Protein AF-A0A836Q105-F1 (afdb_monomer)

Secondary structure (DSSP, 8-state):
-----------------TTHHHHHHHHTTS-------------------------------------------HHHHHHHHHHHHHHH--EE--TTTS-TTTTTTB-PPPHHHHHHHHHHHHTSGGGT-HHHHTTSPPEEEEE-SSSSSEEEEEEEEETTTEEEEEEE---S---S---SSS--HHHHHHHHHH--TT---HHHHHHTTEEE-SSSTT-EEEEBTTS-EEEEEEEE-TTS-EEEEEEEEE-TT--BS-SSGGGPBPHHHHHHHBSS--SSSS---HHHHHHHHHHHHHH-HHHHHHHHHH-HHHHHHHHHHHHHHHHTT-B-TTS-BSEEE-TTS-EEE-TTS--GGG-

Mean predicted aligned error: 13.74 Å

Foldseek 3Di:
DDPDDPFDFPDPPDDDDPVVVVVVVVVVPPDDDDDDDDDDDDDDDDDDDDDDDDPDDDPPPPPPPPPVPPPWDPVVQVVLQVVCCVQQVAAEDALVFDDVVQSVFFDRDTPLLSVLLSVLSLLPPSRQPVVVPNPAHEYETEGAPDEAWGKGFDPDATGPSHTYIYTYYPDDDADQADDPPPDHNSLRSLLRSLLPVVDQDQVNCVLQQKHAAADDPQRMFGAWPVGWTWAWDFDADPVRHTDDIWTFTADSNRHGPDPDCPPTHDCVRCQVTGPFHFLDPPPNDSSSSSSNLSSLCQAAQVSLVSCCVRGVSSSVSNQVVVCVVQLVSDAAPVSHRQWDADRRSGIDGDPPGDDPVVD

Sequence (359 aa):
MPTDQLQGAAEAKLSLTEEQKRDTSECLLRDTISTSYKPVDVRASGAAGEMSFLQSILPKLSIENSETTRKETPEVREQMKDEIEKKYGVVFETKETCPPQDRDKLREPTLAELEILEWALSKNQAAVKPNIFSLNKMSIMFSNETKGASAYHSSENGMFANSRVVINSTEKVLSKEDTKDGQSLGSVLLHEFGHRSSFMTKHDIAELGWRKIGPKDDDLAIETKDGRLYQFVEEKNAENQRTDIYWRLVDENGNSLEDQPQGRLTDQQMSEQEKISQPMRPANNPSETFANAMRMYCQNEETRKELQTKCPDMYLYIEEYDRKALSRLGRDFFGINEYVRDKNGDIVRNPQAWNPVLV

Structure (mmCIF, N/CA/C/O backbone):
data_AF-A0A836Q105-F1
#
_entry.id   AF-A0A836Q105-F1
#
loop_
_atom_site.group_PDB
_atom_site.id
_atom_site.type_symbol
_atom_site.label_atom_id
_atom_site.label_alt_id
_atom_site.label_comp_id
_atom_site.label_asym_id
_atom_site.label_entity_id
_atom_site.label_seq_id
_atom_site.pdbx_PDB_ins_code
_atom_site.Cartn_x
_atom_site.Cartn_y
_atom_site.Cartn_z
_atom_site.occupancy
_atom_site.B_iso_or_equiv
_atom_site.auth_seq_id
_atom_site.auth_comp_id
_atom_site.auth_asym_id
_atom_site.auth_atom_id
_atom_site.pdbx_PDB_model_num
ATOM 1 N N . MET A 1 1 ? 19.185 -20.707 4.057 1.00 21.53 1 MET A N 1
ATOM 2 C CA . MET A 1 1 ? 19.301 -19.259 4.318 1.00 21.53 1 MET A CA 1
ATOM 3 C C . MET A 1 1 ? 17.949 -18.670 3.972 1.00 21.53 1 MET A C 1
ATOM 5 O O . MET A 1 1 ? 17.530 -18.923 2.849 1.00 21.53 1 MET A O 1
ATOM 9 N N . PRO A 1 2 ? 17.218 -18.063 4.918 1.00 23.78 2 PRO A N 1
ATOM 10 C CA . PRO A 1 2 ? 15.885 -17.548 4.629 1.00 23.78 2 PRO A CA 1
ATOM 11 C C . PRO A 1 2 ? 15.985 -16.293 3.747 1.00 23.78 2 PRO A C 1
ATOM 13 O O . PRO A 1 2 ? 16.895 -15.484 3.912 1.00 23.78 2 PRO A O 1
ATOM 16 N N . THR A 1 3 ? 15.088 -16.210 2.769 1.00 24.73 3 THR A N 1
ATOM 17 C CA . THR A 1 3 ? 14.996 -15.264 1.639 1.00 24.73 3 THR A CA 1
ATOM 18 C C . THR A 1 3 ? 14.315 -13.931 1.994 1.00 24.73 3 THR A C 1
ATOM 20 O O . THR A 1 3 ? 13.742 -13.274 1.135 1.00 24.73 3 THR A O 1
ATOM 23 N N . ASP A 1 4 ? 14.395 -13.491 3.248 1.00 29.50 4 ASP A N 1
ATOM 24 C CA . ASP A 1 4 ? 13.576 -12.384 3.760 1.00 29.50 4 ASP A CA 1
ATOM 25 C C . ASP A 1 4 ? 14.392 -11.100 3.953 1.00 29.50 4 ASP A C 1
ATOM 27 O O . ASP A 1 4 ? 14.842 -10.808 5.060 1.00 29.50 4 ASP A O 1
ATOM 31 N N . GLN A 1 5 ? 14.617 -10.323 2.884 1.00 26.72 5 GLN A N 1
ATOM 32 C CA . GLN A 1 5 ? 15.305 -9.023 3.009 1.00 26.72 5 GLN A CA 1
ATOM 33 C C . GLN A 1 5 ? 14.784 -7.863 2.140 1.00 26.72 5 GLN A C 1
ATOM 35 O O . GLN A 1 5 ? 15.471 -6.850 2.026 1.00 26.72 5 GLN A O 1
ATOM 40 N N . LEU A 1 6 ? 13.572 -7.929 1.579 1.00 30.70 6 LEU A N 1
ATOM 41 C CA . LEU A 1 6 ? 13.015 -6.819 0.780 1.00 30.70 6 LEU A CA 1
ATOM 42 C C . LEU A 1 6 ? 11.558 -6.459 1.127 1.00 30.70 6 LEU A C 1
ATOM 44 O O . LEU A 1 6 ? 10.795 -6.085 0.243 1.00 30.70 6 LEU A O 1
ATOM 48 N N . GLN A 1 7 ? 11.167 -6.544 2.403 1.00 33.47 7 GLN A N 1
ATOM 49 C CA . GLN A 1 7 ? 10.005 -5.791 2.894 1.00 33.47 7 GLN A CA 1
ATOM 50 C C . GLN A 1 7 ? 10.494 -4.403 3.304 1.00 33.47 7 GLN A C 1
ATOM 52 O O . GLN A 1 7 ? 11.332 -4.280 4.203 1.00 33.47 7 GLN A O 1
ATOM 57 N N . GLY A 1 8 ? 10.059 -3.376 2.572 1.00 32.88 8 GLY A N 1
ATOM 58 C CA . GLY A 1 8 ? 10.436 -2.001 2.840 1.00 32.88 8 GLY A CA 1
ATOM 59 C C . GLY A 1 8 ? 9.961 -1.598 4.229 1.00 32.88 8 GLY A C 1
ATOM 60 O O . GLY A 1 8 ? 8.782 -1.678 4.545 1.00 32.88 8 GLY A O 1
ATOM 61 N N . ALA A 1 9 ? 10.878 -1.146 5.079 1.00 35.09 9 ALA A N 1
ATOM 62 C CA . ALA A 1 9 ? 10.473 -0.306 6.188 1.00 35.09 9 ALA A CA 1
ATOM 63 C C . ALA A 1 9 ? 10.084 1.051 5.587 1.00 35.09 9 ALA A C 1
ATOM 65 O O . ALA A 1 9 ? 10.936 1.732 5.006 1.00 35.09 9 ALA A O 1
ATOM 66 N N . ALA A 1 10 ? 8.824 1.463 5.724 1.00 38.97 10 ALA A N 1
ATOM 67 C CA . ALA A 1 10 ? 8.426 2.846 5.498 1.00 38.97 10 ALA A CA 1
ATOM 68 C C . ALA A 1 10 ? 8.976 3.725 6.644 1.00 38.97 10 ALA A C 1
ATOM 70 O O . ALA A 1 10 ? 8.248 4.205 7.510 1.00 38.97 10 ALA A O 1
ATOM 71 N N . GLU A 1 11 ? 10.301 3.899 6.699 1.00 32.59 11 GLU A N 1
ATOM 72 C CA . GLU A 1 11 ? 10.963 4.832 7.611 1.00 32.59 11 GLU A CA 1
ATOM 73 C C . GLU A 1 11 ? 11.150 6.189 6.924 1.00 32.59 11 GLU A C 1
ATOM 75 O O . GLU A 1 11 ? 12.104 6.412 6.174 1.00 32.59 11 GLU A O 1
ATOM 80 N N . ALA A 1 12 ? 10.277 7.148 7.230 1.00 32.09 12 ALA A N 1
ATOM 81 C CA . ALA A 1 12 ? 10.543 8.550 6.940 1.00 32.09 12 ALA A CA 1
ATOM 82 C C . ALA A 1 12 ? 11.525 9.118 7.980 1.00 32.09 12 ALA A C 1
ATOM 84 O O . ALA A 1 12 ? 11.132 9.656 9.015 1.00 32.09 12 ALA A O 1
ATOM 85 N N . LYS A 1 13 ? 12.834 9.048 7.713 1.00 30.25 13 LYS A N 1
ATOM 86 C CA . LYS A 1 13 ? 13.785 9.956 8.376 1.00 30.25 13 LYS A CA 1
ATOM 87 C C . LYS A 1 13 ? 13.654 11.340 7.746 1.00 30.25 13 LYS A C 1
ATOM 89 O O . LYS A 1 13 ? 14.322 11.619 6.757 1.00 30.25 13 LYS A O 1
ATOM 94 N N . LEU A 1 14 ? 12.837 12.220 8.323 1.00 34.00 14 LEU A N 1
ATOM 95 C CA . LEU A 1 14 ? 12.780 13.623 7.900 1.00 34.00 14 LEU A CA 1
ATOM 96 C C . LEU A 1 14 ? 12.837 14.575 9.098 1.00 34.00 14 LEU A C 1
ATOM 98 O O . LEU A 1 14 ? 11.916 14.687 9.904 1.00 34.00 14 LEU A O 1
ATOM 102 N N . SER A 1 15 ? 13.960 15.284 9.202 1.00 33.09 15 SER A N 1
ATOM 103 C CA . SER A 1 15 ? 14.089 16.496 10.003 1.00 33.09 15 SER A CA 1
ATOM 104 C C . SER A 1 15 ? 13.348 17.634 9.295 1.00 33.09 15 SER A C 1
ATOM 106 O O . SER A 1 15 ? 13.855 18.173 8.314 1.00 33.09 15 SER A O 1
ATOM 108 N N . LEU A 1 16 ? 12.161 17.997 9.777 1.00 35.34 16 LEU A N 1
ATOM 109 C CA . LEU A 1 16 ? 11.450 19.194 9.313 1.00 35.34 16 LEU A CA 1
ATOM 110 C C . LEU A 1 16 ? 12.219 20.460 9.719 1.00 35.34 16 LEU A C 1
ATOM 112 O O . LEU A 1 16 ? 12.671 20.572 10.866 1.00 35.34 16 LEU A O 1
ATOM 116 N N . THR A 1 17 ? 12.345 21.425 8.806 1.00 43.62 17 THR A N 1
ATOM 117 C CA . THR A 1 17 ? 12.869 22.759 9.134 1.00 43.62 17 THR A CA 1
ATOM 118 C C . THR A 1 17 ? 11.803 23.576 9.876 1.00 43.62 17 THR A C 1
ATOM 120 O O . THR A 1 17 ? 10.602 23.371 9.711 1.00 43.62 17 THR A O 1
ATOM 123 N N . GLU A 1 18 ? 12.229 24.505 10.739 1.00 39.41 18 GLU A N 1
ATOM 124 C CA . GLU A 1 18 ? 11.338 25.318 11.596 1.00 39.41 18 GLU A CA 1
ATOM 125 C C . GLU A 1 18 ? 10.313 26.164 10.814 1.00 39.41 18 GLU A C 1
ATOM 127 O O . GLU A 1 18 ? 9.279 26.546 11.357 1.00 39.41 18 GLU A O 1
ATOM 132 N N . GLU A 1 19 ? 10.569 26.423 9.534 1.00 31.70 19 GLU A N 1
ATOM 133 C CA . GLU A 1 19 ? 9.699 27.202 8.649 1.00 31.70 19 GLU A CA 1
ATOM 134 C C . GLU A 1 19 ? 8.450 26.401 8.230 1.00 31.70 19 GLU A C 1
ATOM 136 O O . GLU A 1 19 ? 7.339 26.924 8.254 1.00 31.70 19 GLU A O 1
ATOM 141 N N . GLN A 1 20 ? 8.592 25.087 8.017 1.00 38.47 20 GLN A N 1
ATOM 142 C CA . GLN A 1 20 ? 7.486 24.182 7.664 1.00 38.47 20 GLN A CA 1
ATOM 143 C C . GLN A 1 20 ? 6.528 23.908 8.839 1.00 38.47 20 GLN A C 1
ATOM 145 O O . GLN A 1 20 ? 5.368 23.553 8.628 1.00 38.47 20 GLN A O 1
ATOM 150 N N . LYS A 1 21 ? 6.983 24.115 10.085 1.00 45.03 21 LYS A N 1
ATOM 151 C CA . LYS A 1 21 ? 6.141 24.014 11.294 1.00 45.03 21 LYS A CA 1
ATOM 152 C C . LYS A 1 21 ? 5.183 25.198 11.458 1.00 45.03 21 LYS A C 1
ATOM 154 O O . LYS A 1 21 ? 4.194 25.072 12.174 1.00 45.03 21 LYS A O 1
ATOM 159 N N . ARG A 1 22 ? 5.479 26.352 10.846 1.00 36.38 22 ARG A N 1
ATOM 160 C CA . ARG A 1 22 ? 4.617 27.543 10.931 1.00 36.38 22 ARG A CA 1
ATOM 161 C C . ARG A 1 22 ? 3.463 27.483 9.938 1.00 36.38 22 ARG A C 1
ATOM 163 O O . ARG A 1 22 ? 2.326 27.710 10.347 1.00 36.38 22 ARG A O 1
ATOM 170 N N . ASP A 1 23 ? 3.719 27.081 8.698 1.00 33.66 23 ASP A N 1
ATOM 171 C CA . ASP A 1 23 ? 2.692 27.068 7.644 1.00 33.66 23 ASP A CA 1
ATOM 172 C C . ASP A 1 23 ? 1.555 26.067 7.912 1.00 33.66 23 ASP A C 1
ATOM 174 O O . ASP A 1 23 ? 0.389 26.350 7.630 1.00 33.66 23 ASP A O 1
ATOM 178 N N . THR A 1 24 ? 1.851 24.932 8.552 1.00 38.09 24 THR A N 1
ATOM 179 C CA . THR A 1 24 ? 0.825 23.957 8.968 1.00 38.09 24 THR A CA 1
ATOM 180 C C . THR A 1 24 ? -0.092 24.494 10.071 1.00 38.09 24 THR A C 1
ATOM 182 O O . THR A 1 24 ? -1.265 24.128 10.127 1.00 38.09 24 THR A O 1
ATOM 185 N N . SER A 1 25 ? 0.402 25.399 10.922 1.00 39.44 25 SER A N 1
ATOM 186 C CA . SER A 1 25 ? -0.393 25.997 12.003 1.00 39.44 25 SER A CA 1
ATOM 187 C C . SER A 1 25 ? -1.323 27.122 11.530 1.00 39.44 25 SER A C 1
ATOM 189 O O . SER A 1 25 ? -2.402 27.295 12.094 1.00 39.44 25 SER A O 1
ATOM 191 N N . GLU A 1 26 ? -0.959 27.855 10.471 1.00 34.44 26 GLU A N 1
ATOM 192 C CA . GLU A 1 26 ? -1.785 28.953 9.947 1.00 34.44 26 GLU A CA 1
ATOM 193 C C . GLU A 1 26 ? -2.911 28.472 9.016 1.00 34.44 26 GLU A C 1
ATOM 195 O O . GLU A 1 26 ? -3.960 29.117 8.940 1.00 34.44 26 GLU A O 1
ATOM 200 N N . CYS A 1 27 ? -2.749 27.320 8.354 1.00 32.06 27 CYS A N 1
ATOM 201 C CA . CYS A 1 27 ? -3.769 26.780 7.448 1.00 32.06 27 CYS A CA 1
ATOM 202 C C . CYS A 1 27 ? -4.973 26.160 8.191 1.00 32.06 27 CYS A C 1
ATOM 204 O O . CYS A 1 27 ? -6.109 26.281 7.736 1.00 32.06 27 CYS A O 1
ATOM 206 N N . LEU A 1 28 ? -4.761 25.592 9.386 1.00 35.56 28 LEU A N 1
ATOM 207 C CA . LEU A 1 28 ? -5.823 24.993 10.216 1.00 35.56 28 LEU A CA 1
ATOM 208 C C . LEU A 1 28 ? -6.803 26.015 10.827 1.00 35.56 28 LEU A C 1
ATOM 210 O O . LEU A 1 28 ? -7.850 25.628 11.338 1.00 35.56 28 LEU A O 1
ATOM 214 N N . LEU A 1 29 ? -6.497 27.315 10.769 1.00 34.44 29 LEU A N 1
ATOM 215 C CA . LEU A 1 29 ? -7.308 28.372 11.386 1.00 34.44 29 LEU A CA 1
ATOM 216 C C . LEU A 1 29 ? -8.340 29.017 10.445 1.00 34.44 29 LEU A C 1
ATOM 218 O O . LEU A 1 29 ? -9.129 29.842 10.906 1.00 34.44 29 LEU A O 1
ATOM 222 N N . ARG A 1 30 ? -8.344 28.702 9.139 1.00 33.53 30 ARG A N 1
ATOM 223 C CA . ARG A 1 30 ? -9.180 29.430 8.159 1.00 33.53 30 ARG A CA 1
ATOM 224 C C . ARG A 1 30 ? -10.440 28.724 7.669 1.00 33.53 30 ARG A C 1
ATOM 226 O O . ARG A 1 30 ? -11.314 29.420 7.157 1.00 33.53 30 ARG A O 1
ATOM 233 N N . ASP A 1 31 ? -10.607 27.429 7.911 1.00 32.59 31 ASP A N 1
ATOM 234 C CA . ASP A 1 31 ? -11.813 26.709 7.494 1.00 32.59 31 ASP A CA 1
ATOM 235 C C . ASP A 1 31 ? -12.739 26.432 8.683 1.00 32.59 31 ASP A C 1
ATOM 237 O O . ASP A 1 31 ? -12.785 25.345 9.254 1.00 32.59 31 ASP A O 1
ATOM 241 N N . THR A 1 32 ? -13.530 27.439 9.065 1.00 30.16 32 THR A N 1
ATOM 242 C CA . THR A 1 32 ? -14.751 27.216 9.853 1.00 30.16 32 THR A CA 1
ATOM 243 C C . THR A 1 32 ? -15.936 27.919 9.198 1.00 30.16 32 THR A C 1
ATOM 245 O O . THR A 1 32 ? -15.886 29.079 8.795 1.00 30.16 32 THR A O 1
ATOM 248 N N . ILE A 1 33 ? -16.990 27.130 9.033 1.00 29.77 33 ILE A N 1
ATOM 249 C CA . ILE A 1 33 ? -18.070 27.256 8.060 1.00 29.77 33 ILE A CA 1
ATOM 250 C C . ILE A 1 33 ? -19.019 28.432 8.348 1.00 29.77 33 ILE A C 1
ATOM 252 O O . ILE A 1 33 ? -19.460 28.657 9.472 1.00 29.77 33 ILE A O 1
ATOM 256 N N . SER A 1 34 ? -19.410 29.111 7.266 1.00 33.88 34 SER A N 1
ATOM 257 C CA . SER A 1 34 ? -20.587 29.976 7.162 1.00 33.88 34 SER A CA 1
ATOM 258 C C . SER A 1 34 ? -21.871 29.143 7.265 1.00 33.88 34 SER A C 1
ATOM 260 O O . SER A 1 34 ? -22.171 28.360 6.363 1.00 33.88 34 SER A O 1
ATOM 262 N N . THR A 1 35 ? -22.661 29.317 8.327 1.00 27.97 35 THR A N 1
ATOM 263 C CA . THR A 1 35 ? -24.049 28.826 8.362 1.00 27.97 35 THR A CA 1
ATOM 264 C C . THR A 1 35 ? -25.043 29.965 8.537 1.00 27.97 35 THR A C 1
ATOM 266 O O . THR A 1 35 ? -25.128 30.616 9.576 1.00 27.97 35 THR A O 1
ATOM 269 N N . SER A 1 36 ? -25.812 30.149 7.467 1.00 32.31 36 SER A N 1
ATOM 270 C CA . SER A 1 36 ? -27.033 30.937 7.330 1.00 32.31 36 SER A CA 1
ATOM 271 C C . SER A 1 36 ? -28.087 30.586 8.386 1.00 32.31 36 SER A C 1
ATOM 273 O O . SER A 1 36 ? -28.522 29.439 8.450 1.00 32.31 36 SER A O 1
ATOM 275 N N . TYR A 1 37 ? -28.610 31.603 9.077 1.00 27.48 37 TYR A N 1
ATOM 276 C CA . TYR A 1 37 ? -29.956 31.581 9.654 1.00 27.48 37 TYR A CA 1
ATOM 277 C C . TYR A 1 37 ? -30.668 32.927 9.422 1.00 27.48 37 TYR A C 1
ATOM 279 O O . TYR A 1 37 ? -30.185 33.995 9.790 1.00 27.48 37 TYR A O 1
ATOM 287 N N . LYS A 1 38 ? -31.853 32.849 8.814 1.00 27.98 38 LYS A N 1
ATOM 288 C CA . LYS A 1 38 ? -32.968 33.816 8.851 1.00 27.98 38 LYS A CA 1
ATOM 289 C C . LYS A 1 38 ? -34.257 32.991 9.028 1.00 27.98 38 LYS A C 1
ATOM 291 O O . LYS A 1 38 ? -34.213 31.812 8.672 1.00 27.98 38 LYS A O 1
ATOM 296 N N . PRO A 1 39 ? -35.418 33.566 9.413 1.00 46.84 39 PRO A N 1
ATOM 297 C CA . PRO A 1 39 ? -35.738 34.942 9.844 1.00 46.84 39 PRO A CA 1
ATOM 298 C C . PRO A 1 39 ? -36.436 34.950 11.241 1.00 46.84 39 PRO A C 1
ATOM 300 O O . PRO A 1 39 ? -36.489 33.913 11.887 1.00 46.84 39 PRO A O 1
ATOM 303 N N . VAL A 1 40 ? -36.856 36.079 11.835 1.00 26.36 40 VAL A N 1
ATOM 304 C CA . VAL A 1 40 ? -38.209 36.688 11.730 1.00 26.36 40 VAL A CA 1
ATOM 305 C C . VAL A 1 40 ? -38.182 38.154 12.213 1.00 26.36 40 VAL A C 1
ATOM 307 O O . VAL A 1 40 ? -37.456 38.507 13.139 1.00 26.36 40 VAL A O 1
ATOM 310 N N . ASP A 1 41 ? -39.003 38.971 11.547 1.00 30.30 41 ASP A N 1
ATOM 311 C CA . ASP A 1 41 ? -39.304 40.398 11.728 1.00 30.30 41 ASP A CA 1
ATOM 312 C C . ASP A 1 41 ? -39.679 40.863 13.147 1.00 30.30 41 ASP A C 1
ATOM 314 O O . ASP A 1 41 ? -40.569 40.291 13.771 1.00 30.30 41 ASP A O 1
ATOM 318 N N . VAL A 1 42 ? -39.172 42.044 13.537 1.00 29.48 42 VAL A N 1
ATOM 319 C CA . VAL A 1 42 ? -39.964 43.087 14.222 1.00 29.48 42 VAL A CA 1
ATOM 320 C C . VAL A 1 42 ? -39.555 44.470 13.687 1.00 29.48 42 VAL A C 1
ATOM 322 O O . VAL A 1 42 ? -38.376 44.790 13.553 1.00 29.48 42 VAL A O 1
ATOM 325 N N . ARG A 1 43 ? -40.564 45.275 13.340 1.00 27.45 43 ARG A N 1
ATOM 326 C CA . ARG A 1 43 ? -40.500 46.625 12.751 1.00 27.45 43 ARG A CA 1
ATOM 327 C C . ARG A 1 43 ? -40.340 47.740 13.805 1.00 27.45 43 ARG A C 1
ATOM 329 O O . ARG A 1 43 ? -40.838 47.592 14.913 1.00 27.45 43 ARG A O 1
ATOM 336 N N . ALA A 1 44 ? -39.867 48.898 13.308 1.00 27.05 44 ALA A N 1
ATOM 337 C CA . ALA A 1 44 ? -39.929 50.279 13.845 1.00 27.05 44 ALA A CA 1
ATOM 338 C C . ALA A 1 44 ? -38.903 50.641 14.940 1.00 27.05 44 ALA A C 1
ATOM 340 O O . ALA A 1 44 ? -38.643 49.840 15.818 1.00 27.05 44 ALA A O 1
ATOM 341 N N . SER A 1 45 ? -38.309 51.836 15.039 1.00 28.25 45 SER A N 1
ATOM 342 C CA . SER A 1 45 ? -38.203 53.067 14.232 1.00 28.25 45 SER A CA 1
ATOM 343 C C . SER A 1 45 ? -37.309 54.038 15.031 1.00 28.25 45 SER A C 1
ATOM 345 O O . SER A 1 45 ? -37.432 54.062 16.250 1.00 28.25 45 SER A O 1
ATOM 347 N N . GLY A 1 46 ? -36.540 54.911 14.369 1.00 24.41 46 GLY A N 1
ATOM 348 C CA . GLY A 1 46 ? -36.230 56.254 14.898 1.00 24.41 46 GLY A CA 1
ATOM 349 C C . GLY A 1 46 ? -34.881 56.515 15.600 1.00 24.41 46 GLY A C 1
ATOM 350 O O . GLY A 1 46 ? -34.653 56.069 16.711 1.00 24.41 46 GLY A O 1
ATOM 351 N N . ALA A 1 47 ? -34.078 57.351 14.929 1.00 25.86 47 ALA A N 1
ATOM 352 C CA . ALA A 1 47 ? -33.264 58.486 15.407 1.00 25.86 47 ALA A CA 1
ATOM 353 C C . ALA A 1 47 ? -32.224 58.369 16.557 1.00 25.86 47 ALA A C 1
ATOM 355 O O . ALA A 1 47 ? -32.535 58.094 17.706 1.00 25.86 47 ALA A O 1
ATOM 356 N N . ALA A 1 48 ? -30.993 58.744 16.175 1.00 28.12 48 ALA A N 1
ATOM 357 C CA . ALA A 1 48 ? -29.920 59.488 16.856 1.00 28.12 48 ALA A CA 1
ATOM 358 C C . ALA A 1 48 ? -30.020 59.861 18.356 1.00 28.12 48 ALA A C 1
ATOM 360 O O . ALA A 1 48 ? -30.983 60.490 18.781 1.00 28.12 48 ALA A O 1
ATOM 361 N N . GLY A 1 49 ? -28.902 59.676 19.079 1.00 25.52 49 GLY A N 1
ATOM 362 C CA . GLY A 1 49 ? -28.571 60.466 20.275 1.00 25.52 49 GLY A CA 1
ATOM 363 C C . GLY A 1 49 ? -27.771 59.737 21.362 1.00 25.52 49 GLY A C 1
ATOM 364 O O . GLY A 1 49 ? -28.336 58.969 22.120 1.00 25.52 49 GLY A O 1
ATOM 365 N N . GLU A 1 50 ? -26.472 60.038 21.419 1.00 28.06 50 GLU A N 1
ATOM 366 C CA . GLU A 1 50 ? -25.631 60.254 22.614 1.00 28.06 50 GLU A CA 1
ATOM 367 C C . GLU A 1 50 ? -25.559 59.269 23.812 1.00 28.06 50 GLU A C 1
ATOM 369 O O . GLU A 1 50 ? -26.509 59.013 24.538 1.00 28.06 50 GLU A O 1
ATOM 374 N N . MET A 1 51 ? -24.294 58.932 24.113 1.00 28.86 51 MET A N 1
ATOM 375 C CA . MET A 1 51 ? -23.632 58.999 25.430 1.00 28.86 51 MET A CA 1
ATOM 376 C C . MET A 1 51 ? -23.994 57.986 26.533 1.00 28.86 51 MET A C 1
ATOM 378 O O . MET A 1 51 ? -24.940 58.131 27.293 1.00 28.86 51 MET A O 1
ATOM 382 N N . SER A 1 52 ? -23.035 57.071 26.735 1.00 37.66 52 SER A N 1
ATOM 383 C CA . SER A 1 52 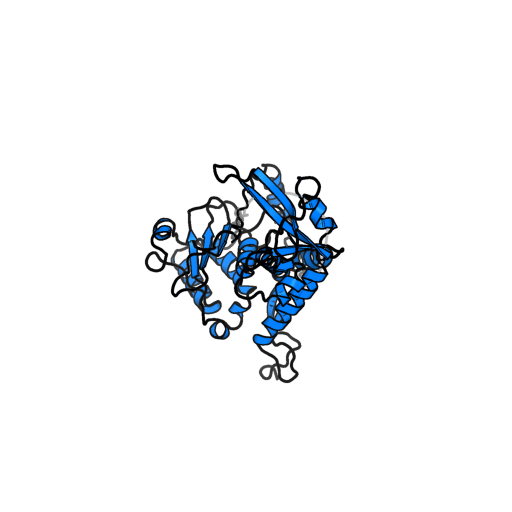? -22.371 56.817 28.025 1.00 37.66 52 SER A CA 1
ATOM 384 C C . SER A 1 52 ? -23.263 56.662 29.264 1.00 37.66 52 SER A C 1
ATOM 386 O O . SER A 1 52 ? -23.365 57.573 30.083 1.00 37.66 52 SER A O 1
ATOM 388 N N . PHE A 1 53 ? -23.744 55.445 29.503 1.00 32.62 53 PHE A N 1
ATOM 389 C CA . PHE A 1 53 ? -23.889 54.878 30.848 1.00 32.62 53 PHE A CA 1
ATOM 390 C C . PHE A 1 53 ? -24.067 53.359 30.701 1.00 32.62 53 PHE A C 1
ATOM 392 O O . PHE A 1 53 ? -24.636 52.922 29.710 1.00 32.62 53 PHE A O 1
ATOM 399 N N . LEU A 1 54 ? -23.605 52.567 31.675 1.00 31.48 54 LEU A N 1
ATOM 400 C CA . LEU A 1 54 ? -23.500 51.088 31.683 1.00 31.48 54 LEU A CA 1
ATOM 401 C C . LEU A 1 54 ? -22.130 50.507 31.279 1.00 31.48 54 LEU A C 1
ATOM 403 O O . LEU A 1 54 ? -22.014 49.450 30.665 1.00 31.48 54 LEU A O 1
ATOM 407 N N . GLN A 1 55 ? -21.064 51.137 31.776 1.00 35.78 55 GLN A N 1
ATOM 408 C CA . GLN A 1 55 ? -19.923 50.384 32.302 1.00 35.78 55 GLN A CA 1
ATOM 409 C C . GLN A 1 55 ? -20.348 49.759 33.639 1.00 35.78 55 GLN A C 1
ATOM 411 O O . GLN A 1 55 ? -20.238 50.384 34.689 1.00 35.78 55 GLN A O 1
ATOM 416 N N . SER A 1 56 ? -20.938 48.569 33.595 1.00 36.62 56 SER A N 1
ATOM 417 C CA . SER A 1 56 ? -20.956 47.557 34.667 1.00 36.62 56 SER A CA 1
ATOM 418 C C . SER A 1 56 ? -22.022 46.514 34.342 1.00 36.62 56 SER A C 1
ATOM 420 O O . SER A 1 56 ? -23.106 46.850 33.882 1.00 36.62 56 SER A O 1
ATOM 422 N N . ILE A 1 57 ? -21.711 45.252 34.645 1.00 35.28 57 ILE A N 1
ATOM 423 C CA . ILE A 1 57 ? -22.533 44.049 34.429 1.00 35.28 57 ILE A CA 1
ATOM 424 C C . ILE A 1 57 ? -22.379 43.424 33.028 1.00 35.28 57 ILE A C 1
ATOM 426 O O . ILE A 1 57 ? -23.334 43.240 32.284 1.00 35.28 57 ILE A O 1
ATOM 430 N N . LEU A 1 58 ? -21.156 42.998 32.704 1.00 28.22 58 LEU A N 1
ATOM 431 C CA . LEU A 1 58 ? -20.947 41.815 31.865 1.00 28.22 58 LEU A CA 1
ATOM 432 C C . LEU A 1 58 ? -19.966 40.891 32.601 1.00 28.22 58 LEU A C 1
ATOM 434 O O . LEU A 1 58 ? -18.869 41.342 32.949 1.00 28.22 58 LEU A O 1
ATOM 438 N N . PRO A 1 59 ? -20.331 39.630 32.896 1.00 28.98 59 PRO A N 1
ATOM 439 C CA . PRO A 1 59 ? -19.362 38.658 33.373 1.00 28.98 59 PRO A CA 1
ATOM 440 C C . PRO A 1 59 ? -18.295 38.475 32.292 1.00 28.98 59 PRO A C 1
ATOM 442 O O . PRO A 1 59 ? -18.605 38.437 31.101 1.00 28.98 59 PRO A O 1
ATOM 445 N N . LYS A 1 60 ? -17.029 38.372 32.712 1.00 30.70 60 LYS A N 1
ATOM 446 C CA . LYS A 1 60 ? -15.948 37.875 31.859 1.00 30.70 60 LYS A CA 1
ATOM 447 C C . LYS A 1 60 ? -16.376 36.504 31.338 1.00 30.70 60 LYS A C 1
ATOM 449 O O . LYS A 1 60 ? -16.263 35.517 32.056 1.00 30.70 60 LYS A O 1
ATOM 454 N N . LEU A 1 61 ? -16.881 36.456 30.110 1.00 26.81 61 LEU A N 1
ATOM 455 C CA . LEU A 1 61 ? -16.953 35.235 29.327 1.00 26.81 61 LEU A CA 1
ATOM 456 C C . LEU A 1 61 ? -15.506 34.848 29.024 1.00 26.81 61 LEU A C 1
ATOM 458 O O . LEU A 1 61 ? -14.905 35.310 28.057 1.00 26.81 61 LEU A O 1
ATOM 462 N N . SER A 1 62 ? -14.922 34.048 29.913 1.00 26.95 62 SER A N 1
ATOM 463 C CA . SER A 1 62 ? -13.871 33.125 29.522 1.00 26.95 62 SER A CA 1
ATOM 464 C C . SER A 1 62 ? -14.481 32.242 28.442 1.00 26.95 62 SER A C 1
ATOM 466 O O . SER A 1 62 ? -15.345 31.414 28.727 1.00 26.95 62 SER A O 1
ATOM 468 N N . ILE A 1 63 ? -14.086 32.475 27.195 1.00 30.89 63 ILE A N 1
ATOM 469 C CA . ILE A 1 63 ? -14.315 31.519 26.123 1.00 30.89 63 ILE A CA 1
ATOM 470 C C . ILE A 1 63 ? -13.404 30.339 26.463 1.00 30.89 63 ILE A C 1
ATOM 472 O O . ILE A 1 63 ? -12.229 30.310 26.106 1.00 30.89 63 ILE A O 1
ATOM 476 N N . GLU A 1 64 ? -13.924 29.409 27.261 1.00 27.98 64 GLU A N 1
ATOM 477 C CA . GLU A 1 64 ? -13.442 28.040 27.236 1.00 27.98 64 GLU A CA 1
ATOM 478 C C . GLU A 1 64 ? -13.739 27.532 25.829 1.00 27.98 64 GLU A C 1
ATOM 480 O O . GLU A 1 64 ? -14.883 27.225 25.486 1.00 27.98 64 GLU A O 1
ATOM 485 N N . ASN A 1 65 ? -12.696 27.481 25.001 1.00 33.25 65 ASN A N 1
ATOM 486 C CA . ASN A 1 65 ? -12.651 26.583 23.860 1.00 33.25 65 ASN A CA 1
ATOM 487 C C . ASN A 1 65 ? -12.800 25.161 24.409 1.00 33.25 65 ASN A C 1
ATOM 489 O O . ASN A 1 65 ? -11.818 24.476 24.671 1.00 33.25 65 ASN A O 1
ATOM 493 N N . SER A 1 66 ? -14.037 24.731 24.638 1.00 31.30 66 SER A N 1
ATOM 494 C CA . SER A 1 66 ? -14.353 23.325 24.827 1.00 31.30 66 SER A CA 1
ATOM 495 C C . SER A 1 66 ? -14.478 22.694 23.445 1.00 31.30 66 SER A C 1
ATOM 497 O O . SER A 1 66 ? -15.548 22.281 23.005 1.00 31.30 66 SER A O 1
ATOM 499 N N . GLU A 1 67 ? -13.335 22.546 22.769 1.00 39.19 67 GLU A N 1
ATOM 500 C CA . GLU A 1 67 ? -13.131 21.254 22.129 1.00 39.19 67 GLU A CA 1
ATOM 501 C C . GLU A 1 67 ? -13.383 20.241 23.238 1.00 39.19 67 GLU A C 1
ATOM 503 O O . GLU A 1 67 ? -12.726 20.256 24.280 1.00 39.19 67 GLU A O 1
ATOM 508 N N . THR A 1 68 ? -14.422 19.428 23.091 1.00 36.38 68 THR A N 1
ATOM 509 C CA . THR A 1 68 ? -14.613 18.287 23.975 1.00 36.38 68 THR A CA 1
ATOM 510 C C . THR A 1 68 ? -13.528 17.289 23.587 1.00 36.38 68 THR A C 1
ATOM 512 O O . THR A 1 68 ? -13.797 16.280 22.948 1.00 36.38 68 THR A O 1
ATOM 515 N N . THR A 1 69 ? -12.268 17.604 23.908 1.00 45.19 69 THR A N 1
ATOM 516 C CA . THR A 1 69 ? -11.166 16.657 23.897 1.00 45.19 69 THR A CA 1
ATOM 517 C C . THR A 1 69 ? -11.653 15.549 24.811 1.00 45.19 69 THR A C 1
ATOM 519 O O . THR A 1 69 ? -11.801 15.760 26.020 1.00 45.19 69 THR A O 1
ATOM 522 N N . ARG A 1 70 ? -12.053 14.408 24.234 1.00 55.50 70 ARG A N 1
ATOM 523 C CA . ARG A 1 70 ? -12.405 13.218 25.009 1.00 55.50 70 ARG A CA 1
ATOM 524 C C . ARG A 1 70 ? -11.272 13.052 26.011 1.00 55.50 70 ARG A C 1
ATOM 526 O O . ARG A 1 70 ? -10.126 12.894 25.600 1.00 55.50 70 ARG A O 1
ATOM 533 N N . LYS A 1 71 ? -11.563 13.194 27.309 1.00 63.31 71 LYS A N 1
ATOM 534 C CA . LYS A 1 71 ? -10.539 12.982 28.331 1.00 63.31 71 LYS A CA 1
ATOM 535 C C . LYS A 1 71 ? -10.043 11.564 28.130 1.00 63.31 71 LYS A C 1
ATOM 537 O O . LYS A 1 71 ? -10.816 10.621 28.279 1.00 63.31 71 LYS A O 1
ATOM 542 N N . GLU A 1 72 ? -8.791 11.441 27.726 1.00 71.19 72 GLU A N 1
ATOM 543 C CA . GLU A 1 72 ? -8.187 10.149 27.487 1.00 71.19 72 GLU A CA 1
ATOM 544 C C . GLU A 1 72 ? -8.059 9.437 28.834 1.00 71.19 72 GLU A C 1
ATOM 546 O O . GLU A 1 72 ? -7.285 9.845 29.703 1.00 71.19 72 GLU A O 1
ATOM 551 N N . THR A 1 73 ? -8.863 8.395 29.028 1.00 81.38 73 THR A N 1
ATOM 552 C CA . THR A 1 73 ? -8.749 7.496 30.175 1.00 81.38 73 THR A CA 1
ATOM 553 C C . THR A 1 73 ? -8.410 6.090 29.683 1.00 81.38 73 THR A C 1
ATOM 555 O O . THR A 1 73 ? -8.714 5.756 28.532 1.00 81.38 73 THR A O 1
ATOM 558 N N . PRO A 1 74 ? -7.782 5.246 30.523 1.00 84.81 74 PRO A N 1
ATOM 559 C CA . PRO A 1 74 ? -7.556 3.843 30.185 1.00 84.81 74 PRO A CA 1
ATOM 560 C C . PRO A 1 74 ? -8.838 3.125 29.745 1.00 84.81 74 PRO A C 1
ATOM 562 O O . PRO A 1 74 ? -8.807 2.367 28.785 1.00 84.81 74 PRO A O 1
ATOM 565 N N . GLU A 1 75 ? -9.976 3.421 30.377 1.00 86.81 75 GLU A N 1
ATOM 566 C CA . GLU A 1 75 ? -11.269 2.809 30.051 1.00 86.81 75 GLU A CA 1
ATOM 567 C C . GLU A 1 75 ? -11.744 3.172 28.640 1.00 86.81 75 GLU A C 1
ATOM 569 O O . GLU A 1 75 ? -12.239 2.309 27.921 1.00 86.81 75 GLU A O 1
ATOM 574 N N . VAL A 1 76 ? -11.564 4.430 28.216 1.00 88.31 76 VAL A N 1
ATOM 575 C CA . VAL A 1 76 ? -11.925 4.869 26.856 1.00 88.31 76 VAL A CA 1
ATOM 576 C C . VAL A 1 76 ? -11.040 4.188 25.810 1.00 88.31 76 VAL A C 1
ATOM 578 O O . VAL A 1 76 ? -11.535 3.809 24.750 1.00 88.31 76 VAL A O 1
ATOM 581 N N . ARG A 1 77 ? -9.746 3.999 26.103 1.00 90.00 77 ARG A N 1
ATOM 582 C CA . ARG A 1 77 ? -8.826 3.297 25.196 1.00 90.00 77 ARG A CA 1
ATOM 583 C C . ARG A 1 77 ? -9.166 1.822 25.046 1.00 90.00 77 ARG A C 1
ATOM 585 O O . ARG A 1 77 ? -9.219 1.341 23.919 1.00 90.00 77 ARG A O 1
ATOM 592 N N . GLU A 1 78 ? -9.422 1.122 26.149 1.00 92.31 78 GLU A N 1
ATOM 593 C CA . GLU A 1 78 ? -9.828 -0.286 26.092 1.00 92.31 78 GLU A CA 1
ATOM 594 C C . GLU A 1 78 ? -11.169 -0.448 25.372 1.00 92.31 78 GLU A C 1
ATOM 596 O O . GLU A 1 78 ? -11.287 -1.294 24.491 1.00 92.31 78 GLU A O 1
ATOM 601 N N . GLN A 1 79 ? -12.144 0.433 25.633 1.00 93.12 79 GLN A N 1
ATOM 602 C CA . GLN A 1 79 ? -13.404 0.422 24.890 1.00 93.12 79 GLN A CA 1
ATOM 603 C C . GLN A 1 79 ? -13.178 0.603 23.379 1.00 93.12 79 GLN A C 1
ATOM 605 O O . GLN A 1 79 ? -13.785 -0.101 22.573 1.00 93.12 79 GLN A O 1
ATOM 610 N N . MET A 1 80 ? -12.304 1.529 22.979 1.00 93.00 80 MET A N 1
ATOM 611 C CA . MET A 1 80 ? -12.009 1.750 21.564 1.00 93.00 80 MET A CA 1
ATOM 612 C C . MET A 1 80 ? -11.257 0.570 20.933 1.00 93.00 80 MET A C 1
ATOM 614 O O . MET A 1 80 ? -11.548 0.213 19.791 1.00 93.00 80 MET A O 1
ATOM 618 N N . LYS A 1 81 ? -10.339 -0.077 21.665 1.00 93.69 81 LYS A N 1
ATOM 619 C CA . LYS A 1 81 ? -9.697 -1.327 21.229 1.00 93.69 81 LYS A CA 1
ATOM 620 C C . LYS A 1 81 ? -10.753 -2.404 20.978 1.00 93.69 81 LYS A C 1
ATOM 622 O O . LYS A 1 81 ? -10.821 -2.921 19.866 1.00 93.69 81 LYS A O 1
ATOM 627 N N . ASP A 1 82 ? -11.640 -2.658 21.937 1.00 91.12 82 ASP A N 1
ATOM 628 C CA . ASP A 1 82 ? -12.716 -3.649 21.806 1.00 91.12 82 ASP A CA 1
ATOM 629 C C . ASP A 1 82 ? -13.630 -3.367 20.598 1.00 91.12 82 ASP A C 1
ATOM 631 O O . ASP A 1 82 ? -14.009 -4.277 19.850 1.00 91.12 82 ASP A O 1
ATOM 635 N N . GLU A 1 83 ? -13.984 -2.096 20.375 1.00 90.44 83 GLU A N 1
ATOM 636 C CA . GLU A 1 83 ? -14.783 -1.668 19.223 1.00 90.44 83 GLU A CA 1
ATOM 637 C C . GLU A 1 83 ? -14.051 -1.933 17.898 1.00 90.44 83 GLU A C 1
ATOM 639 O O . GLU A 1 83 ? -14.650 -2.489 16.969 1.00 90.44 83 GLU A O 1
ATOM 644 N N . ILE A 1 84 ? -12.757 -1.608 17.819 1.00 90.38 84 ILE A N 1
ATOM 645 C CA . ILE A 1 84 ? -11.916 -1.852 16.641 1.00 90.38 84 ILE A CA 1
ATOM 646 C C . ILE A 1 84 ? -11.763 -3.359 16.376 1.00 90.38 84 ILE A C 1
ATOM 648 O O . ILE A 1 84 ? -11.988 -3.803 15.246 1.00 90.38 84 ILE A O 1
ATOM 652 N N . GLU A 1 85 ? -11.446 -4.170 17.388 1.00 88.50 85 GLU A N 1
ATOM 653 C CA . GLU A 1 85 ? -11.306 -5.626 17.237 1.00 88.50 85 GLU A CA 1
ATOM 654 C C . GLU A 1 85 ? -12.598 -6.261 16.723 1.00 88.50 85 GLU A C 1
ATOM 656 O O . GLU A 1 85 ? -12.588 -7.055 15.777 1.00 88.50 85 GLU A O 1
ATOM 661 N N . LYS A 1 86 ? -13.737 -5.877 17.307 1.00 84.31 86 LYS A N 1
ATOM 662 C CA . LYS A 1 86 ? -15.047 -6.407 16.924 1.00 84.31 86 LYS A CA 1
ATOM 663 C C . LYS A 1 86 ? -15.455 -5.985 15.515 1.00 84.31 86 LYS A C 1
ATOM 665 O O . LYS A 1 86 ? -16.034 -6.791 14.783 1.00 84.31 86 LYS A O 1
ATOM 670 N N . LYS A 1 87 ? -15.204 -4.728 15.144 1.00 83.44 87 LYS A N 1
ATOM 671 C CA . LYS A 1 87 ? -15.640 -4.150 13.866 1.00 83.44 87 LYS A CA 1
ATOM 672 C C . LYS A 1 87 ? -14.766 -4.595 12.697 1.00 83.44 87 LYS A C 1
ATOM 674 O O . LYS A 1 87 ? -15.302 -4.919 11.641 1.00 83.44 87 LYS A O 1
ATOM 679 N N . TYR A 1 88 ? -13.449 -4.642 12.889 1.00 82.50 88 TYR A N 1
ATOM 680 C CA . TYR A 1 88 ? -12.483 -4.888 11.813 1.00 82.50 88 TYR A CA 1
ATOM 681 C C . TYR A 1 88 ? -11.841 -6.277 11.865 1.00 82.50 88 TYR A C 1
ATOM 683 O O . TYR A 1 88 ? -11.157 -6.668 10.921 1.00 82.50 88 TYR A O 1
ATOM 691 N N . GLY A 1 89 ? -12.065 -7.044 12.937 1.00 80.38 89 GLY A N 1
ATOM 692 C CA . GLY A 1 89 ? -11.514 -8.389 13.080 1.00 80.38 89 GLY A CA 1
ATOM 693 C C . GLY A 1 89 ? -9.997 -8.411 13.274 1.00 80.38 89 GLY A C 1
ATOM 694 O O . GLY A 1 89 ? -9.363 -9.403 12.914 1.00 80.38 89 GLY A O 1
ATOM 695 N N . VAL A 1 90 ? -9.418 -7.334 13.810 1.00 85.75 90 VAL A N 1
ATOM 696 C CA . VAL A 1 90 ? -8.004 -7.273 14.213 1.00 85.75 90 VAL A CA 1
ATOM 697 C C . VAL A 1 90 ? -7.823 -7.814 15.631 1.00 85.75 90 VAL A C 1
ATOM 699 O O . VAL A 1 90 ? -8.808 -8.031 16.339 1.00 85.75 90 VAL A O 1
ATOM 702 N N . VAL A 1 91 ? -6.577 -8.054 16.037 1.00 88.25 91 VAL A N 1
ATOM 703 C CA . VAL A 1 91 ? -6.236 -8.379 17.428 1.00 88.25 91 VAL A CA 1
ATOM 704 C C . VAL A 1 91 ? -5.077 -7.518 17.901 1.00 88.25 91 VAL A C 1
ATOM 706 O O . VAL A 1 91 ? -4.046 -7.467 17.229 1.00 88.25 91 VAL A O 1
ATOM 709 N N . PHE A 1 92 ? -5.216 -6.885 19.062 1.00 91.44 92 PHE A N 1
ATOM 710 C CA . PHE A 1 92 ? -4.120 -6.155 19.691 1.00 91.44 92 PHE A CA 1
ATOM 711 C C . PHE A 1 92 ? -3.170 -7.114 20.419 1.00 91.44 92 PHE A C 1
ATOM 713 O O . PHE A 1 92 ? -3.590 -8.000 21.165 1.00 91.44 92 PHE A O 1
ATOM 720 N N . GLU A 1 93 ? -1.867 -6.965 20.184 1.00 90.81 93 GLU A N 1
ATOM 721 C CA . GLU A 1 93 ? -0.861 -7.793 20.846 1.00 90.81 93 GLU A CA 1
ATOM 722 C C . GLU A 1 93 ? -0.701 -7.429 22.326 1.00 90.81 93 GLU A C 1
ATOM 724 O O . GLU A 1 93 ? -0.743 -6.267 22.724 1.00 90.81 93 GLU A O 1
ATOM 729 N N . THR A 1 94 ? -0.456 -8.452 23.140 1.00 90.25 94 THR A N 1
ATOM 730 C CA . THR A 1 94 ? -0.121 -8.355 24.561 1.00 90.25 94 THR A CA 1
ATOM 731 C C . THR A 1 94 ? 1.272 -8.938 24.782 1.00 90.25 94 THR A C 1
ATOM 733 O O . THR A 1 94 ? 1.847 -9.583 23.902 1.00 90.25 94 THR A O 1
ATOM 736 N N . LYS A 1 95 ? 1.835 -8.786 25.987 1.00 87.94 95 LYS A N 1
ATOM 737 C CA . LYS A 1 95 ? 3.134 -9.400 26.323 1.00 87.94 95 LYS A CA 1
ATOM 738 C C . LYS A 1 95 ? 3.142 -10.924 26.168 1.00 87.94 95 LYS A C 1
ATOM 740 O O . LYS A 1 95 ? 4.203 -11.516 25.997 1.00 87.94 95 LYS A O 1
ATOM 745 N N . GLU A 1 96 ? 1.979 -11.559 26.253 1.00 86.62 96 GLU A N 1
ATOM 746 C CA . GLU A 1 96 ? 1.825 -13.009 26.138 1.00 86.62 96 GLU A CA 1
ATOM 747 C C . GLU A 1 96 ? 1.785 -13.459 24.676 1.00 86.62 96 GLU A C 1
ATOM 749 O O . GLU A 1 96 ? 2.289 -14.536 24.356 1.00 86.62 96 GLU A O 1
ATOM 754 N N . THR A 1 97 ? 1.222 -12.630 23.792 1.00 84.75 97 THR A N 1
ATOM 755 C CA . THR A 1 97 ? 1.003 -12.958 22.375 1.00 84.75 97 THR A CA 1
ATOM 756 C C . THR A 1 97 ? 2.100 -12.426 21.452 1.00 84.75 97 THR A C 1
ATOM 758 O O . THR A 1 97 ? 2.281 -12.956 20.359 1.00 84.75 97 THR A O 1
ATOM 761 N N . CYS A 1 98 ? 2.865 -11.432 21.906 1.00 83.88 98 CYS A N 1
ATOM 762 C CA . CYS A 1 98 ? 3.987 -10.833 21.190 1.00 83.88 98 CYS A CA 1
ATOM 763 C C . CYS A 1 98 ? 5.232 -11.763 21.178 1.00 83.88 98 CYS A C 1
ATOM 765 O O . CYS A 1 98 ? 5.542 -12.388 22.212 1.00 83.88 98 CYS A O 1
ATOM 767 N N . PRO A 1 99 ? 5.981 -11.849 20.053 1.00 84.19 99 PRO A N 1
ATOM 768 C CA . PRO A 1 99 ? 7.262 -12.550 19.975 1.00 84.19 99 PRO A CA 1
ATOM 769 C C . PRO A 1 99 ? 8.230 -12.133 21.095 1.00 84.19 99 PRO A C 1
ATOM 771 O O . PRO A 1 99 ? 8.294 -10.946 21.426 1.00 84.19 99 PRO A O 1
ATOM 774 N N . PRO A 1 100 ? 9.000 -13.067 21.694 1.00 86.50 100 PRO A N 1
ATOM 775 C CA . PRO A 1 100 ? 9.821 -12.788 22.876 1.00 86.50 100 PRO A CA 1
ATOM 776 C C . PRO A 1 100 ? 10.732 -11.560 22.765 1.00 86.50 100 PRO A C 1
ATOM 778 O O . PRO A 1 100 ? 10.856 -10.818 23.734 1.00 86.50 100 PRO A O 1
ATOM 781 N N . GLN A 1 101 ? 11.323 -11.333 21.592 1.00 85.06 101 GLN A N 1
ATOM 782 C CA . GLN A 1 101 ? 12.230 -10.221 21.301 1.00 85.06 101 GLN A CA 1
ATOM 783 C C . GLN A 1 101 ? 11.561 -8.836 21.295 1.00 85.06 101 GLN A C 1
ATOM 785 O O . GLN A 1 101 ? 12.249 -7.828 21.447 1.00 85.06 101 GLN A O 1
ATOM 790 N N . ASP A 1 102 ? 10.236 -8.781 21.143 1.00 86.44 102 ASP A N 1
ATOM 791 C CA . ASP A 1 102 ? 9.479 -7.533 21.009 1.00 86.44 102 ASP A CA 1
ATOM 792 C C . ASP A 1 102 ? 8.653 -7.192 22.260 1.00 86.44 102 ASP A C 1
ATOM 794 O O . ASP A 1 102 ? 8.144 -6.078 22.390 1.00 86.44 102 ASP A O 1
ATOM 798 N N . ARG A 1 103 ? 8.558 -8.112 23.231 1.00 88.81 103 ARG A N 1
ATOM 799 C CA . ARG A 1 103 ? 7.745 -7.945 24.454 1.00 88.81 103 ARG A CA 1
ATOM 800 C C . ARG A 1 103 ? 8.110 -6.717 25.281 1.00 88.81 103 ARG A C 1
ATOM 802 O O . ARG A 1 103 ? 7.227 -6.114 25.888 1.00 88.81 103 ARG A O 1
ATOM 809 N N . ASP A 1 104 ? 9.391 -6.363 25.314 1.00 88.88 104 ASP A N 1
ATOM 810 C CA . ASP A 1 104 ? 9.891 -5.205 26.064 1.00 88.88 104 ASP A CA 1
ATOM 811 C C . ASP A 1 104 ? 9.647 -3.876 25.335 1.00 88.88 104 ASP A C 1
ATOM 813 O O . ASP A 1 104 ? 9.708 -2.809 25.947 1.00 88.88 104 ASP A O 1
ATOM 817 N N . LYS A 1 105 ? 9.341 -3.943 24.035 1.00 88.56 105 LYS A N 1
ATOM 818 C CA . LYS A 1 105 ? 9.036 -2.787 23.187 1.00 88.56 105 LYS A CA 1
ATOM 819 C C . LYS A 1 105 ? 7.541 -2.473 23.158 1.00 88.56 105 LYS A C 1
ATOM 821 O O . LYS A 1 105 ? 7.149 -1.349 22.851 1.00 88.56 105 LYS A O 1
ATOM 826 N N . LEU A 1 106 ? 6.709 -3.471 23.472 1.00 90.38 106 LEU A N 1
ATOM 827 C CA . LEU A 1 106 ? 5.258 -3.348 23.522 1.00 90.38 106 LEU A CA 1
ATOM 828 C C . LEU A 1 106 ? 4.831 -2.252 24.505 1.00 90.38 106 LEU A C 1
ATOM 830 O O . LEU A 1 106 ? 5.245 -2.232 25.668 1.00 90.38 106 LEU A O 1
ATOM 834 N N . ARG A 1 107 ? 3.929 -1.387 24.049 1.00 91.00 107 ARG A N 1
ATOM 835 C CA . ARG A 1 107 ? 3.277 -0.362 24.863 1.00 91.00 107 ARG A CA 1
ATOM 836 C C . ARG A 1 107 ? 1.782 -0.310 24.581 1.00 91.00 107 ARG A C 1
ATOM 838 O O . ARG A 1 107 ? 1.321 -0.796 23.553 1.00 91.00 107 ARG A O 1
ATOM 845 N N . GLU A 1 108 ? 1.045 0.345 25.469 1.00 90.38 108 GLU A N 1
ATOM 846 C CA . GLU A 1 108 ? -0.334 0.717 25.166 1.00 90.38 108 GLU A CA 1
ATOM 847 C C . GLU A 1 108 ? -0.371 1.835 24.105 1.00 90.38 108 GLU A C 1
ATOM 849 O O . GLU A 1 108 ? 0.512 2.711 24.094 1.00 90.38 108 GLU A O 1
ATOM 854 N N . PRO A 1 109 ? -1.371 1.818 23.210 1.00 90.38 109 PRO A N 1
ATOM 855 C CA . PRO A 1 109 ? -1.606 2.908 22.278 1.00 90.38 109 PRO A CA 1
ATOM 856 C C . PRO A 1 109 ? -2.151 4.155 22.974 1.00 90.38 109 PRO A C 1
ATOM 858 O O . PRO A 1 109 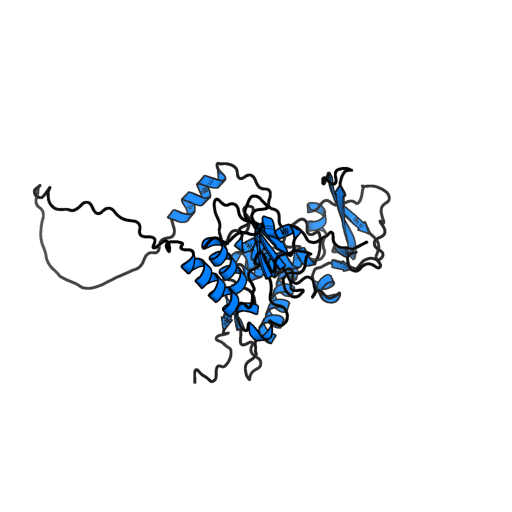? -2.729 4.080 24.060 1.00 90.38 109 PRO A O 1
ATOM 861 N N . THR A 1 110 ? -2.016 5.303 22.319 1.00 88.12 110 THR A N 1
ATOM 862 C CA . THR A 1 110 ? -2.777 6.515 22.643 1.00 88.12 110 THR A CA 1
ATOM 863 C C . THR A 1 110 ? -4.145 6.480 21.960 1.00 88.12 110 THR A C 1
ATOM 865 O O . THR A 1 110 ? -4.365 5.740 20.997 1.00 88.12 110 THR A O 1
ATOM 868 N N . LEU A 1 111 ? -5.086 7.302 22.428 1.00 87.50 111 LEU A N 1
ATOM 869 C CA . LEU A 1 111 ? -6.392 7.421 21.767 1.00 87.50 111 LEU A CA 1
ATOM 870 C C . LEU A 1 111 ? -6.270 7.909 20.310 1.00 87.50 111 LEU A C 1
ATOM 872 O O . LEU A 1 111 ? -6.949 7.383 19.433 1.00 87.50 111 LEU A O 1
ATOM 876 N N . ALA A 1 112 ? -5.368 8.856 20.037 1.00 86.06 112 ALA A N 1
ATOM 877 C CA . ALA A 1 112 ? -5.145 9.391 18.691 1.00 86.06 112 ALA A CA 1
ATOM 878 C C . ALA A 1 112 ? -4.636 8.320 17.709 1.00 86.06 112 ALA A C 1
ATOM 880 O O . ALA A 1 112 ? -5.038 8.279 16.546 1.00 86.06 112 ALA A O 1
ATOM 881 N N . GLU A 1 113 ? -3.781 7.410 18.177 1.00 89.56 113 GLU A N 1
ATOM 882 C CA . GLU A 1 113 ? -3.316 6.277 17.376 1.00 89.56 113 GLU A CA 1
ATOM 883 C C . GLU A 1 113 ? -4.442 5.307 17.036 1.00 89.56 113 GLU A C 1
ATOM 885 O O . GLU A 1 113 ? -4.516 4.829 15.905 1.00 89.56 113 GLU A O 1
ATOM 890 N N . LEU A 1 114 ? -5.330 5.037 17.996 1.00 92.06 114 LEU A N 1
ATOM 891 C CA . LEU A 1 114 ? -6.504 4.197 17.773 1.00 92.06 114 LEU A CA 1
ATOM 892 C C . LEU A 1 114 ? -7.474 4.846 16.779 1.00 92.06 114 LEU A C 1
ATOM 894 O O . LEU A 1 114 ? -7.989 4.151 15.908 1.00 92.06 114 LEU A O 1
ATOM 898 N N . GLU A 1 115 ? -7.687 6.162 16.852 1.00 91.00 115 GLU A N 1
ATOM 899 C CA . GLU A 1 115 ? -8.512 6.911 15.891 1.00 91.00 115 GLU A CA 1
ATOM 900 C C . GLU A 1 115 ? -7.943 6.845 14.469 1.00 91.00 115 GLU A C 1
ATOM 902 O O . GLU A 1 115 ? -8.681 6.623 13.505 1.00 91.00 115 GLU A O 1
ATOM 907 N N . ILE A 1 116 ? -6.624 6.976 14.322 1.00 91.06 116 ILE A N 1
ATOM 908 C CA . ILE A 1 116 ? -5.954 6.873 13.021 1.00 91.06 116 ILE A CA 1
ATOM 909 C C . ILE A 1 116 ? -5.971 5.438 12.495 1.00 91.06 116 ILE A C 1
ATOM 911 O O . ILE A 1 116 ? -6.200 5.224 11.302 1.00 91.06 116 ILE A O 1
ATOM 915 N N . LEU A 1 117 ? -5.772 4.453 13.372 1.00 91.31 117 LEU A N 1
ATOM 916 C CA . LEU A 1 117 ? -5.893 3.043 13.024 1.00 91.31 117 LEU A CA 1
ATOM 917 C C . LEU A 1 117 ? -7.312 2.713 12.560 1.00 91.31 117 LEU A C 1
ATOM 919 O O . LEU A 1 117 ? -7.475 2.089 11.513 1.00 91.31 117 LEU A O 1
ATOM 923 N N . GLU A 1 118 ? -8.335 3.160 13.290 1.00 91.44 118 GLU A N 1
ATOM 924 C CA . GLU A 1 118 ? -9.728 2.986 12.886 1.00 91.44 118 GLU A CA 1
ATOM 925 C C . GLU A 1 118 ? -9.991 3.631 11.519 1.00 91.44 118 GLU A C 1
ATOM 927 O O . GLU A 1 118 ? -10.595 2.998 10.651 1.00 91.44 118 GLU A O 1
ATOM 932 N N . TRP A 1 119 ? -9.519 4.861 11.304 1.00 91.25 119 TRP A N 1
ATOM 933 C CA . TRP A 1 119 ? -9.661 5.560 10.027 1.00 91.25 119 TRP A CA 1
ATOM 934 C C . TRP A 1 119 ? -8.986 4.813 8.866 1.00 91.25 119 TRP A C 1
ATOM 936 O O . TRP A 1 119 ? -9.534 4.746 7.767 1.00 91.25 119 TRP A O 1
ATOM 946 N N . ALA A 1 120 ? -7.810 4.221 9.084 1.00 89.94 120 ALA A N 1
ATOM 947 C CA . ALA A 1 120 ? -7.134 3.444 8.048 1.00 89.94 120 ALA A CA 1
ATOM 948 C C . ALA A 1 120 ? -7.857 2.106 7.792 1.00 89.94 120 ALA A C 1
ATOM 950 O O . ALA A 1 120 ? -8.005 1.676 6.645 1.00 89.94 120 ALA A O 1
ATOM 951 N N . LEU A 1 121 ? -8.353 1.455 8.850 1.00 87.81 121 LEU A N 1
ATOM 952 C CA . LEU A 1 121 ? -9.093 0.196 8.760 1.00 87.81 121 LEU A CA 1
ATOM 953 C C . LEU A 1 121 ? -10.468 0.368 8.103 1.00 87.81 121 LEU A C 1
ATOM 955 O O . LEU A 1 121 ? -10.885 -0.526 7.369 1.00 87.81 121 LEU A O 1
ATOM 959 N N . SER A 1 122 ? -11.158 1.499 8.290 1.00 86.31 122 SER A N 1
ATOM 960 C CA . SER A 1 122 ? -12.464 1.773 7.659 1.00 86.31 122 SER A CA 1
ATOM 961 C C . SER A 1 122 ? -12.400 1.822 6.131 1.00 86.31 122 SER A C 1
ATOM 963 O O . SER A 1 122 ? -13.378 1.512 5.447 1.00 86.31 122 SER A O 1
ATOM 965 N N . LYS A 1 123 ? -11.225 2.143 5.588 1.00 87.56 123 LYS A N 1
ATOM 966 C CA . LYS A 1 123 ? -10.931 2.142 4.149 1.00 87.56 123 LYS A CA 1
ATOM 967 C C . LYS A 1 123 ? -10.580 0.751 3.627 1.00 87.56 123 LYS A C 1
ATOM 969 O O . LYS A 1 123 ? -10.498 0.536 2.413 1.00 87.56 123 LYS A O 1
ATOM 974 N N . ASN A 1 124 ? -10.398 -0.214 4.523 1.00 79.31 124 ASN A N 1
ATOM 975 C CA . ASN A 1 124 ? -10.148 -1.601 4.190 1.00 79.31 124 ASN A CA 1
ATOM 976 C C . ASN A 1 124 ? -11.464 -2.386 4.056 1.00 79.31 124 ASN A C 1
ATOM 978 O O . ASN A 1 124 ? -12.396 -2.231 4.835 1.00 79.31 124 ASN A O 1
ATOM 982 N N . GLN A 1 125 ? -11.527 -3.314 3.103 1.00 70.75 125 GLN A N 1
ATOM 983 C CA . GLN A 1 125 ? -12.690 -4.184 2.869 1.00 70.75 125 GLN A CA 1
ATOM 984 C C . GLN A 1 125 ? -13.054 -5.060 4.075 1.00 70.75 125 GLN A C 1
ATOM 986 O O . GLN A 1 125 ? -14.224 -5.411 4.245 1.00 70.75 125 GLN A O 1
ATOM 991 N N . ALA A 1 126 ? -12.075 -5.373 4.933 1.00 62.94 126 ALA A N 1
ATOM 992 C CA . ALA A 1 126 ? -12.305 -6.087 6.188 1.00 62.94 126 ALA A CA 1
ATOM 993 C C . ALA A 1 126 ? -13.328 -5.371 7.096 1.00 62.94 126 ALA A C 1
ATOM 995 O O . ALA A 1 126 ? -14.052 -6.039 7.830 1.00 62.94 126 ALA A O 1
ATOM 996 N N . ALA A 1 127 ? -13.466 -4.044 6.976 1.00 58.03 127 ALA A N 1
ATOM 997 C CA . ALA A 1 127 ? -14.440 -3.238 7.711 1.00 58.03 127 ALA A CA 1
ATOM 998 C C . ALA A 1 127 ? -15.906 -3.580 7.427 1.00 58.03 127 ALA A C 1
ATOM 1000 O O . ALA A 1 127 ? -16.776 -3.327 8.257 1.00 58.03 127 ALA A O 1
ATOM 1001 N N . VAL A 1 128 ? -16.207 -4.102 6.236 1.00 61.50 128 VAL A N 1
ATOM 1002 C CA . VAL A 1 128 ? -17.593 -4.243 5.768 1.00 61.50 128 VAL A CA 1
ATOM 1003 C C . VAL A 1 128 ? -18.209 -5.561 6.220 1.00 61.50 128 VAL A C 1
ATOM 1005 O O . VAL A 1 128 ? -19.375 -5.618 6.609 1.00 61.50 128 VAL A O 1
ATOM 1008 N N . LYS A 1 129 ? -17.429 -6.638 6.134 1.00 66.00 129 LYS A N 1
ATOM 1009 C CA . LYS A 1 129 ? -17.859 -8.011 6.410 1.00 66.00 129 LYS A CA 1
ATOM 1010 C C . LYS A 1 129 ? -16.729 -8.742 7.146 1.00 66.00 129 LYS A C 1
ATOM 1012 O O . LYS A 1 129 ? -16.103 -9.621 6.548 1.00 66.00 129 LYS A O 1
ATOM 1017 N N . PRO A 1 130 ? -16.472 -8.410 8.428 1.00 58.06 130 PRO A N 1
ATOM 1018 C CA . PRO A 1 130 ? -15.315 -8.919 9.166 1.00 58.06 130 PRO A CA 1
ATOM 1019 C C . PRO A 1 130 ? -15.253 -10.449 9.118 1.00 58.06 130 PRO A C 1
ATOM 1021 O O . PRO A 1 130 ? -14.242 -11.010 8.720 1.00 58.06 130 PRO A O 1
ATOM 1024 N N . ASN A 1 131 ? -16.380 -11.129 9.338 1.00 56.50 131 ASN A N 1
ATOM 1025 C CA . ASN A 1 131 ? -16.451 -12.595 9.389 1.00 56.50 131 ASN A CA 1
ATOM 1026 C C . ASN A 1 131 ? -16.249 -13.323 8.046 1.00 56.50 131 ASN A C 1
ATOM 1028 O O . ASN A 1 131 ? -16.064 -14.536 8.041 1.00 56.50 131 ASN A O 1
ATOM 1032 N N . ILE A 1 132 ? -16.332 -12.629 6.904 1.00 57.25 132 ILE A N 1
ATOM 1033 C CA . ILE A 1 132 ? -16.154 -13.253 5.577 1.00 57.25 132 ILE A CA 1
ATOM 1034 C C . ILE A 1 132 ? -14.673 -13.308 5.191 1.00 57.25 132 ILE A C 1
ATOM 1036 O O . ILE A 1 132 ? -14.260 -14.209 4.466 1.00 57.25 132 ILE A O 1
ATOM 1040 N N . PHE A 1 133 ? -13.865 -12.386 5.717 1.00 55.44 133 PHE A N 1
ATOM 1041 C CA . PHE A 1 133 ? -12.429 -12.310 5.443 1.00 55.44 133 PHE A CA 1
ATOM 1042 C C . PHE A 1 133 ? -11.565 -12.679 6.663 1.00 55.44 133 PHE A C 1
ATOM 1044 O O . PHE A 1 133 ? -10.347 -12.750 6.537 1.00 55.44 133 PHE A O 1
ATOM 1051 N N . SER A 1 134 ? -12.169 -12.968 7.826 1.00 50.72 134 SER A N 1
ATOM 1052 C CA . SER A 1 134 ? -11.483 -13.187 9.113 1.00 50.72 134 SER A CA 1
ATOM 1053 C C . SER A 1 134 ? -10.850 -14.567 9.318 1.00 50.72 134 SER A C 1
ATOM 1055 O O . SER A 1 134 ? -10.682 -14.973 10.469 1.00 50.72 134 SER A O 1
ATOM 1057 N N . LEU A 1 135 ? -10.523 -15.330 8.271 1.00 48.59 135 LEU A N 1
ATOM 1058 C CA . LEU A 1 135 ? -9.808 -16.595 8.502 1.00 48.59 135 LEU A CA 1
ATOM 1059 C C . LEU A 1 135 ? -8.397 -16.345 9.059 1.00 48.59 135 LEU A C 1
ATOM 1061 O O . LEU A 1 135 ? -7.942 -17.137 9.875 1.00 48.59 135 LEU A O 1
ATOM 1065 N N . ASN A 1 136 ? -7.785 -15.199 8.725 1.00 58.94 136 ASN A N 1
ATOM 1066 C CA . ASN A 1 136 ? -6.500 -14.758 9.266 1.00 58.94 136 ASN A CA 1
ATOM 1067 C C . ASN A 1 136 ? -6.631 -13.325 9.816 1.00 58.94 136 ASN A C 1
ATOM 1069 O O . ASN A 1 136 ? -6.608 -12.357 9.053 1.00 58.94 136 ASN A O 1
ATOM 1073 N N . LYS A 1 137 ? -6.839 -13.180 11.130 1.00 74.31 137 LYS A N 1
ATOM 1074 C CA . LYS A 1 137 ? -6.998 -11.871 11.791 1.00 74.31 137 LYS A CA 1
ATOM 1075 C C . LYS A 1 137 ? -5.667 -11.129 11.842 1.00 74.31 137 LYS A C 1
ATOM 1077 O O . LYS A 1 137 ? -4.709 -11.678 12.356 1.00 74.31 137 LYS A O 1
ATOM 1082 N N . MET A 1 138 ? -5.599 -9.880 11.393 1.00 81.56 138 MET A N 1
ATOM 1083 C CA . MET A 1 138 ? -4.362 -9.092 11.483 1.00 81.56 138 MET A CA 1
ATOM 1084 C C . MET A 1 138 ? -4.014 -8.768 12.946 1.00 81.56 138 MET A C 1
ATOM 1086 O O . MET A 1 138 ? -4.869 -8.277 13.686 1.00 81.56 138 MET A O 1
ATOM 1090 N N . SER A 1 139 ? -2.769 -9.024 13.352 1.00 87.19 139 SER A N 1
ATOM 1091 C CA . SER A 1 139 ? -2.237 -8.624 14.659 1.00 87.19 139 SER A CA 1
ATOM 1092 C C . SER A 1 139 ? -1.681 -7.203 14.600 1.00 87.19 139 SER A C 1
ATOM 1094 O O . SER A 1 139 ? -0.952 -6.867 13.669 1.00 87.19 139 SER A O 1
ATOM 1096 N N . ILE A 1 140 ? -2.013 -6.380 15.593 1.00 90.25 140 ILE A N 1
ATOM 1097 C CA . ILE A 1 140 ? -1.557 -4.994 15.719 1.00 90.25 140 ILE A CA 1
ATOM 1098 C C . ILE A 1 140 ? -0.723 -4.862 16.990 1.00 90.25 140 ILE A C 1
ATOM 1100 O O . ILE A 1 140 ? -1.215 -5.110 18.091 1.00 90.25 140 ILE A O 1
ATOM 1104 N N . MET A 1 141 ? 0.529 -4.441 16.846 1.00 91.56 141 MET A N 1
ATOM 1105 C CA . MET A 1 141 ? 1.424 -4.147 17.963 1.00 91.56 141 MET A CA 1
ATOM 1106 C C . MET A 1 141 ? 1.709 -2.649 18.012 1.00 91.56 141 MET A C 1
ATOM 1108 O O . MET A 1 141 ? 2.073 -2.070 16.994 1.00 91.56 141 MET A O 1
ATOM 1112 N N . PHE A 1 142 ? 1.636 -2.034 19.193 1.00 91.75 142 PHE A N 1
ATOM 1113 C CA . PHE A 1 142 ? 2.179 -0.693 19.413 1.00 91.75 142 PHE A CA 1
ATOM 1114 C C . PHE A 1 142 ? 3.536 -0.793 20.102 1.00 91.75 142 PHE A C 1
ATOM 1116 O O . PHE A 1 142 ? 3.671 -1.436 21.143 1.00 91.75 142 PHE A O 1
ATOM 1123 N N . SER A 1 143 ? 4.543 -0.164 19.506 1.00 88.81 143 SER A N 1
ATOM 1124 C CA . SER A 1 143 ? 5.940 -0.243 19.922 1.00 88.81 143 SER A CA 1
ATOM 1125 C C . SER A 1 143 ? 6.521 1.145 20.220 1.00 88.81 143 SER A C 1
ATOM 1127 O O . SER A 1 143 ? 6.019 2.182 19.769 1.00 88.81 143 SER A O 1
ATOM 1129 N N . ASN A 1 144 ? 7.564 1.169 21.049 1.00 82.38 144 ASN A N 1
ATOM 1130 C CA . ASN A 1 144 ? 8.365 2.347 21.390 1.00 82.38 144 ASN A CA 1
ATOM 1131 C C . ASN A 1 144 ? 9.766 2.332 20.743 1.00 82.38 144 ASN A C 1
ATOM 1133 O O . ASN A 1 144 ? 10.615 3.145 21.111 1.00 82.38 144 ASN A O 1
ATOM 1137 N N . GLU A 1 145 ? 10.026 1.395 19.828 1.00 76.19 145 GLU A N 1
ATOM 1138 C CA . GLU A 1 145 ? 11.371 1.105 19.321 1.00 76.19 145 GLU A CA 1
ATOM 1139 C C . GLU A 1 145 ? 11.927 2.202 18.411 1.00 76.19 145 GLU A C 1
ATOM 1141 O O . GLU A 1 145 ? 13.119 2.515 18.470 1.00 76.19 145 GLU A O 1
ATOM 1146 N N . THR A 1 146 ? 11.080 2.807 17.579 1.00 65.12 146 THR A N 1
ATOM 1147 C CA . THR A 1 146 ? 11.515 3.822 16.614 1.00 65.12 146 THR A CA 1
ATOM 1148 C C . THR A 1 146 ? 11.025 5.217 16.990 1.00 65.12 146 THR A C 1
ATOM 1150 O O . THR A 1 146 ? 10.030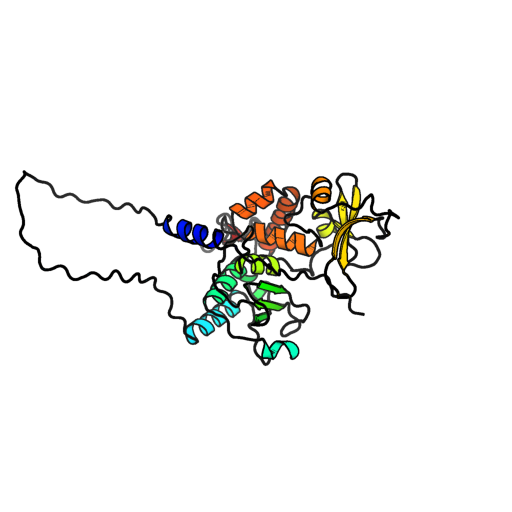 5.397 17.692 1.00 65.12 146 THR A O 1
ATOM 1153 N N . LYS A 1 147 ? 11.774 6.236 16.550 1.00 60.94 147 LYS A N 1
ATOM 1154 C CA . LYS A 1 147 ? 11.397 7.645 16.713 1.00 60.94 147 LYS A CA 1
ATOM 1155 C C . LYS A 1 147 ? 10.525 8.079 15.538 1.00 60.94 147 LYS A C 1
ATOM 1157 O O . LYS A 1 147 ? 10.921 7.882 14.394 1.00 60.94 147 LYS A O 1
ATOM 1162 N N . GLY A 1 148 ? 9.429 8.773 15.832 1.00 65.25 148 GLY A N 1
ATOM 1163 C CA . GLY A 1 148 ? 8.499 9.289 14.820 1.00 65.25 148 GLY A CA 1
ATOM 1164 C C . GLY A 1 148 ? 7.327 8.348 14.546 1.00 65.25 148 GLY A C 1
ATOM 1165 O O . GLY A 1 148 ? 7.253 7.274 15.130 1.00 65.25 148 GLY A O 1
ATOM 1166 N N . ALA A 1 149 ? 6.390 8.796 13.711 1.00 71.25 149 ALA A N 1
ATOM 1167 C CA . ALA A 1 149 ? 5.223 8.016 13.317 1.00 71.25 149 ALA A CA 1
ATOM 1168 C C . ALA A 1 149 ? 5.586 7.081 12.155 1.00 71.25 149 ALA A C 1
ATOM 1170 O O . ALA A 1 149 ? 5.905 7.550 11.064 1.00 71.25 149 ALA A O 1
ATOM 1171 N N . SER A 1 150 ? 5.546 5.774 12.390 1.00 78.56 150 SER A N 1
ATOM 1172 C CA . SER A 1 150 ? 5.793 4.754 11.370 1.00 78.56 150 SER A CA 1
ATOM 1173 C C . SER A 1 150 ? 4.948 3.513 11.627 1.00 78.56 150 SER A C 1
ATOM 1175 O O . SER A 1 150 ? 4.490 3.260 12.742 1.00 78.56 150 SER A O 1
ATOM 1177 N N . ALA A 1 151 ? 4.740 2.720 10.585 1.00 84.69 151 ALA A N 1
ATOM 1178 C CA . ALA A 1 151 ? 4.220 1.374 10.709 1.00 84.69 151 ALA A CA 1
ATOM 1179 C C . ALA A 1 151 ? 4.905 0.475 9.681 1.00 84.69 151 ALA A C 1
ATOM 1181 O O . ALA A 1 151 ? 5.408 0.976 8.679 1.00 84.69 151 ALA A O 1
ATOM 1182 N N . TYR A 1 152 ? 4.962 -0.824 9.956 1.00 83.81 152 TYR A N 1
ATOM 1183 C CA . TYR A 1 152 ? 5.502 -1.807 9.021 1.00 83.81 152 TYR A CA 1
ATOM 1184 C C . TYR A 1 152 ? 4.848 -3.179 9.209 1.00 83.81 152 TYR A C 1
ATOM 1186 O O . TYR A 1 152 ? 4.469 -3.556 10.325 1.00 83.81 152 TYR A O 1
ATOM 1194 N N . HIS A 1 153 ? 4.752 -3.945 8.124 1.00 78.25 153 HIS A N 1
ATOM 1195 C CA . HIS A 1 153 ? 4.462 -5.375 8.164 1.00 78.25 153 HIS A CA 1
ATOM 1196 C C . HIS A 1 153 ? 5.670 -6.142 8.699 1.00 78.25 153 HIS A C 1
ATOM 1198 O O . HIS A 1 153 ? 6.746 -6.134 8.105 1.00 78.25 153 HIS A O 1
ATOM 1204 N N . SER A 1 154 ? 5.499 -6.812 9.837 1.00 75.50 154 SER A N 1
ATOM 1205 C CA . SER A 1 154 ? 6.546 -7.646 10.423 1.00 75.50 154 SER A CA 1
ATOM 1206 C C . SER A 1 154 ? 6.682 -8.954 9.643 1.00 75.50 154 SER A C 1
ATOM 1208 O O . SER A 1 154 ? 5.680 -9.576 9.287 1.00 75.50 154 SER A O 1
ATOM 1210 N N . SER A 1 155 ? 7.923 -9.386 9.413 1.00 65.19 155 SER A N 1
ATOM 1211 C CA . SER A 1 155 ? 8.236 -10.724 8.894 1.00 65.19 155 SER A CA 1
ATOM 1212 C C . SER A 1 155 ? 7.986 -11.823 9.933 1.00 65.19 155 SER A C 1
ATOM 1214 O O . SER A 1 155 ? 7.786 -12.985 9.582 1.00 65.19 155 SER A O 1
ATOM 1216 N N . GLU A 1 156 ? 7.968 -11.459 11.216 1.00 65.88 156 GLU A N 1
ATOM 1217 C CA . GLU A 1 156 ? 7.527 -12.334 12.292 1.00 65.88 156 GLU A CA 1
ATOM 1218 C C . GLU A 1 156 ? 6.003 -12.397 12.277 1.00 65.88 156 GLU A C 1
ATOM 1220 O O . GLU A 1 156 ? 5.315 -11.374 12.373 1.00 65.88 156 GLU A O 1
ATOM 1225 N N . ASN A 1 157 ? 5.462 -13.609 12.181 1.00 60.28 157 ASN A N 1
ATOM 1226 C CA . ASN A 1 157 ? 4.021 -13.769 12.247 1.00 60.28 157 ASN A CA 1
ATOM 1227 C C . ASN A 1 157 ? 3.500 -13.338 13.622 1.00 60.28 157 ASN A C 1
ATOM 1229 O O . ASN A 1 157 ? 4.070 -13.673 14.663 1.00 60.28 157 ASN A O 1
ATOM 1233 N N . GLY A 1 158 ? 2.363 -12.650 13.611 1.00 56.31 158 GLY A N 1
ATOM 1234 C CA . GLY A 1 158 ? 1.615 -12.334 14.816 1.00 56.31 158 GLY A CA 1
ATOM 1235 C C . GLY A 1 158 ? 0.957 -13.576 15.409 1.00 56.31 158 GLY A C 1
ATOM 1236 O O . GLY A 1 158 ? 1.149 -14.719 14.968 1.00 56.31 158 GLY A O 1
ATOM 1237 N N . MET A 1 159 ? 0.119 -13.351 16.413 1.00 55.53 159 MET A N 1
ATOM 1238 C CA . MET A 1 159 ? -0.627 -14.415 17.074 1.00 55.53 159 MET A CA 1
ATOM 1239 C C . MET A 1 159 ? -1.377 -15.287 16.044 1.00 55.53 159 MET A C 1
ATOM 1241 O O . MET A 1 159 ? -2.102 -14.769 15.199 1.00 55.53 159 MET A O 1
ATOM 1245 N N . PHE A 1 160 ? -1.223 -16.613 16.138 1.00 54.78 160 PHE A N 1
ATOM 1246 C CA . PHE A 1 160 ? -1.811 -17.618 15.230 1.00 54.78 160 PHE A CA 1
ATOM 1247 C C . PHE A 1 160 ? -1.305 -17.609 13.775 1.00 54.78 160 PHE A C 1
ATOM 1249 O O . PHE A 1 160 ? -2.066 -17.942 12.872 1.00 54.78 160 PHE A O 1
ATOM 1256 N N . ALA A 1 161 ? -0.029 -17.287 13.540 1.00 58.94 161 ALA A N 1
ATOM 1257 C CA . ALA A 1 161 ? 0.561 -17.254 12.193 1.00 58.94 161 ALA A CA 1
ATOM 1258 C C . ALA A 1 161 ? -0.077 -16.197 11.263 1.00 58.94 161 ALA A C 1
ATOM 1260 O O . ALA A 1 161 ? -0.084 -16.344 10.042 1.00 58.94 161 ALA A O 1
ATOM 1261 N N . ASN A 1 162 ? -0.640 -15.142 11.852 1.00 65.31 162 ASN A N 1
ATOM 1262 C CA . ASN A 1 162 ? -1.318 -14.085 11.120 1.00 65.31 162 ASN A CA 1
ATOM 1263 C C . ASN A 1 162 ? -0.364 -12.966 10.678 1.00 65.31 162 ASN A C 1
ATOM 1265 O O . ASN A 1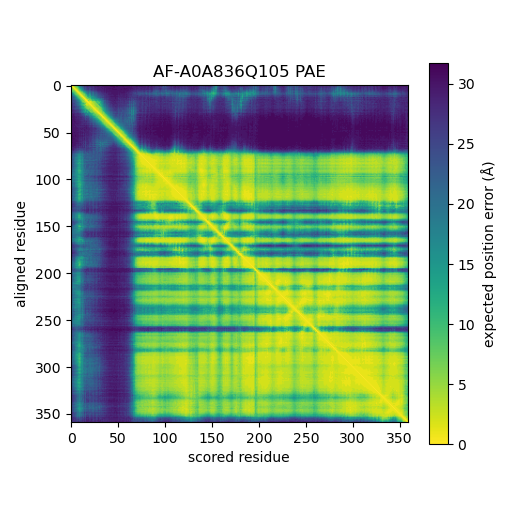 162 ? 0.687 -12.756 11.281 1.00 65.31 162 ASN A O 1
ATOM 1269 N N . SER A 1 163 ? -0.791 -12.193 9.670 1.00 76.75 163 SER A N 1
ATOM 1270 C CA . SER A 1 163 ? -0.135 -10.934 9.289 1.00 76.75 163 SER A CA 1
ATOM 1271 C C . SER A 1 163 ? -0.057 -9.990 10.486 1.00 76.75 163 SER A C 1
ATOM 1273 O O . SER A 1 163 ? -1.049 -9.824 11.202 1.00 76.75 163 SER A O 1
ATOM 1275 N N . ARG A 1 164 ? 1.097 -9.354 10.683 1.00 83.50 164 ARG A N 1
ATOM 1276 C CA . ARG A 1 164 ? 1.385 -8.500 11.836 1.00 83.50 164 ARG A CA 1
ATOM 1277 C C . ARG A 1 164 ? 1.808 -7.113 11.382 1.00 83.50 164 ARG A C 1
ATOM 1279 O O . ARG A 1 164 ? 2.737 -6.992 10.591 1.00 83.50 164 ARG A O 1
ATOM 1286 N N . VAL A 1 165 ? 1.159 -6.084 11.917 1.00 87.44 165 VAL A N 1
ATOM 1287 C CA . VAL A 1 165 ? 1.529 -4.681 11.710 1.00 87.44 165 VAL A CA 1
ATOM 1288 C C . VAL A 1 165 ? 2.039 -4.108 13.021 1.00 87.44 165 VAL A C 1
ATOM 1290 O O . VAL A 1 165 ? 1.342 -4.139 14.037 1.00 87.44 165 VAL A O 1
ATOM 1293 N N . VAL A 1 166 ? 3.258 -3.580 12.992 1.00 88.62 166 VAL A N 1
ATOM 1294 C CA . VAL A 1 166 ? 3.863 -2.887 14.129 1.00 88.62 166 VAL A CA 1
ATOM 1295 C C . VAL A 1 166 ? 3.744 -1.393 13.894 1.00 88.62 166 VAL A C 1
ATOM 1297 O O . VAL A 1 166 ? 4.202 -0.889 12.875 1.00 88.62 166 VAL A O 1
ATOM 1300 N N . ILE A 1 167 ? 3.138 -0.691 14.844 1.00 89.81 167 ILE A N 1
ATOM 1301 C CA . ILE A 1 167 ? 2.926 0.751 14.837 1.00 89.81 167 ILE A CA 1
ATOM 1302 C C . ILE A 1 167 ? 3.880 1.374 15.844 1.00 89.81 167 ILE A C 1
ATOM 1304 O O . ILE A 1 167 ? 3.883 1.016 17.022 1.00 89.81 167 ILE A O 1
ATOM 1308 N N . ASN A 1 168 ? 4.676 2.334 15.392 1.00 85.19 168 ASN A N 1
ATOM 1309 C CA . ASN A 1 168 ? 5.541 3.123 16.247 1.00 85.19 168 ASN A CA 1
ATOM 1310 C C . ASN A 1 168 ? 5.133 4.587 16.179 1.00 85.19 168 ASN A C 1
ATOM 1312 O O . ASN A 1 168 ? 4.812 5.134 15.126 1.00 85.19 168 ASN A O 1
ATOM 1316 N N . SER A 1 169 ? 5.179 5.224 17.338 1.00 75.81 169 SER A N 1
ATOM 1317 C CA . SER A 1 169 ? 5.019 6.663 17.459 1.00 75.81 169 SER A CA 1
ATOM 1318 C C . SER A 1 169 ? 5.551 7.089 18.813 1.00 75.81 169 SER A C 1
ATOM 1320 O O . SER A 1 169 ? 5.241 6.495 19.846 1.00 75.81 169 SER A O 1
ATOM 1322 N N . THR A 1 170 ? 6.386 8.118 18.788 1.00 62.94 170 THR A N 1
ATOM 1323 C CA . THR A 1 170 ? 6.900 8.812 19.978 1.00 62.94 170 THR A CA 1
ATOM 1324 C C . THR A 1 170 ? 6.471 10.289 20.011 1.00 62.94 170 THR A C 1
ATOM 1326 O O . THR A 1 170 ? 6.919 11.029 20.878 1.00 62.94 170 THR A O 1
ATOM 1329 N N . GLU A 1 171 ? 5.635 10.676 19.036 1.00 56.97 171 GLU A N 1
ATOM 1330 C CA . GLU A 1 171 ? 4.929 11.939 18.753 1.00 56.97 171 GLU A CA 1
ATOM 1331 C C . GLU A 1 171 ? 5.636 13.309 18.740 1.00 56.97 171 GLU A C 1
ATOM 1333 O O . GLU A 1 171 ? 6.518 13.613 19.541 1.00 56.97 171 GLU A O 1
ATOM 1338 N N . LYS A 1 172 ? 5.095 14.186 17.865 1.00 47.28 172 LYS A N 1
ATOM 1339 C CA . LYS A 1 172 ? 4.514 15.485 18.283 1.00 47.28 172 LYS A CA 1
ATOM 1340 C C . LYS A 1 172 ? 3.263 15.924 17.490 1.00 47.28 172 LYS A C 1
ATOM 1342 O O . LYS A 1 172 ? 2.538 16.763 18.009 1.00 47.28 172 LYS A O 1
ATOM 1347 N N . VAL A 1 173 ? 3.009 15.416 16.275 1.00 58.19 173 VAL A N 1
ATOM 1348 C CA . VAL A 1 173 ? 1.764 15.684 15.521 1.00 58.19 173 VAL A CA 1
ATOM 1349 C C . VAL A 1 173 ? 1.381 14.440 14.722 1.00 58.19 173 VAL A C 1
ATOM 1351 O O . VAL A 1 173 ? 2.061 14.093 13.758 1.00 58.19 173 VAL A O 1
ATOM 1354 N N . LEU A 1 174 ? 0.309 13.760 15.126 1.00 69.19 174 LEU A N 1
ATOM 1355 C CA . LEU A 1 174 ? -0.315 12.713 14.325 1.00 69.19 174 LEU A CA 1
ATOM 1356 C C . LEU A 1 174 ? -1.404 13.316 13.432 1.00 69.19 174 LEU A C 1
ATOM 1358 O O . LEU A 1 174 ? -2.216 14.123 13.878 1.00 69.19 174 LEU A O 1
ATOM 1362 N N . SER A 1 175 ? -1.438 12.910 12.166 1.00 72.31 175 SER A N 1
ATOM 1363 C CA . SER A 1 175 ? -2.526 13.243 11.248 1.00 72.31 175 SER A CA 1
ATOM 1364 C C . SER A 1 175 ? -2.985 11.992 10.498 1.00 72.31 175 SER A C 1
ATOM 1366 O O . SER A 1 175 ? -2.298 10.967 10.472 1.00 72.31 175 SER A O 1
ATOM 1368 N N . LYS A 1 176 ? -4.176 12.066 9.905 1.00 79.12 176 LYS A N 1
ATOM 1369 C CA . LYS A 1 176 ? -4.716 11.016 9.028 1.00 79.12 176 LYS A CA 1
ATOM 1370 C C . LYS A 1 176 ? -4.425 11.265 7.545 1.00 79.12 176 LYS A C 1
ATOM 1372 O O . LYS A 1 176 ? -4.330 10.321 6.774 1.00 79.12 176 LYS A O 1
ATOM 1377 N N . GLU A 1 177 ? -4.265 12.521 7.126 1.00 69.81 177 GLU A N 1
ATOM 1378 C CA . GLU A 1 177 ? -4.488 12.917 5.724 1.00 69.81 177 GLU A CA 1
ATOM 1379 C C . GLU A 1 177 ? -3.241 13.398 4.948 1.00 69.81 177 GLU A C 1
ATOM 1381 O O . GLU A 1 177 ? -3.355 13.604 3.744 1.00 69.81 177 GLU A O 1
ATOM 1386 N N . ASP A 1 178 ? -2.050 13.499 5.558 1.00 66.56 178 ASP A N 1
ATOM 1387 C CA . ASP A 1 178 ? -0.846 13.975 4.840 1.00 66.56 178 ASP A CA 1
ATOM 1388 C C . ASP A 1 178 ? -0.354 12.988 3.764 1.00 66.56 178 ASP A C 1
ATOM 1390 O O . ASP A 1 178 ? -0.293 11.777 4.003 1.00 66.56 178 ASP A O 1
ATOM 1394 N N . THR A 1 179 ? 0.004 13.505 2.582 1.00 60.75 179 THR A N 1
ATOM 1395 C CA . THR A 1 179 ? 0.388 12.715 1.402 1.00 60.75 179 THR A CA 1
ATOM 1396 C C . THR A 1 179 ? 1.455 13.299 0.486 1.00 60.75 179 THR A C 1
ATOM 1398 O O . THR A 1 179 ? 1.732 12.654 -0.532 1.00 60.75 179 THR A O 1
ATOM 1401 N N . LYS A 1 180 ? 2.163 14.384 0.856 1.00 46.97 180 LYS A N 1
ATOM 1402 C CA . LYS A 1 180 ? 3.463 14.644 0.211 1.00 46.97 180 LYS A CA 1
ATOM 1403 C C . LYS A 1 180 ? 4.485 15.421 1.053 1.00 46.97 180 LYS A C 1
ATOM 1405 O O . LYS A 1 180 ? 4.275 16.569 1.415 1.00 46.97 180 LYS A O 1
ATOM 1410 N N . ASP A 1 181 ? 5.614 14.743 1.285 1.00 51.41 181 ASP A N 1
ATOM 1411 C CA . ASP A 1 181 ? 6.837 15.131 2.016 1.00 51.41 181 ASP A CA 1
ATOM 1412 C C . ASP A 1 181 ? 6.712 15.344 3.544 1.00 51.41 181 ASP A C 1
ATOM 1414 O O . ASP A 1 181 ? 7.659 15.791 4.191 1.00 51.41 181 ASP A O 1
ATOM 1418 N N . GLY A 1 182 ? 5.596 14.904 4.140 1.00 55.50 182 GLY A N 1
ATOM 1419 C CA . GLY A 1 182 ? 5.353 14.871 5.592 1.00 55.50 182 GLY A CA 1
ATOM 1420 C C . GLY A 1 182 ? 4.490 13.689 6.060 1.00 55.50 182 GLY A C 1
ATOM 1421 O O . GLY A 1 182 ? 3.626 13.856 6.907 1.00 55.50 182 GLY A O 1
ATOM 1422 N N . GLN A 1 183 ? 4.707 12.497 5.486 1.00 67.38 183 GLN A N 1
ATOM 1423 C CA . GLN A 1 183 ? 3.910 11.265 5.664 1.00 67.38 183 GLN A CA 1
ATOM 1424 C C . GLN A 1 183 ? 3.222 11.105 7.034 1.00 67.38 183 GLN A C 1
ATOM 1426 O O . GLN A 1 183 ? 3.870 11.033 8.079 1.00 67.38 183 GLN A O 1
ATOM 1431 N N . SER A 1 184 ? 1.894 10.975 7.005 1.00 80.44 184 SER A N 1
ATOM 1432 C CA . SER A 1 184 ? 1.085 10.748 8.200 1.00 80.44 184 SER A CA 1
ATOM 1433 C C . SER A 1 184 ? 1.049 9.273 8.606 1.00 80.44 184 SER A C 1
ATOM 1435 O O . SER A 1 184 ? 1.164 8.387 7.755 1.00 80.44 184 SER A O 1
ATOM 1437 N N . LEU A 1 185 ? 0.801 8.989 9.891 1.00 85.06 185 LEU A N 1
ATOM 1438 C CA . LEU A 1 185 ? 0.601 7.610 10.353 1.00 85.06 185 LEU A CA 1
ATOM 1439 C C . LEU A 1 185 ? -0.541 6.924 9.586 1.00 85.06 185 LEU A C 1
ATOM 1441 O O . LEU A 1 185 ? -0.415 5.762 9.211 1.00 85.06 185 LEU A O 1
ATOM 1445 N N . GLY A 1 186 ? -1.627 7.650 9.297 1.00 87.69 186 GLY A N 1
ATOM 1446 C CA . GLY A 1 186 ? -2.745 7.119 8.516 1.00 87.69 186 GLY A CA 1
ATOM 1447 C C . GLY A 1 186 ? -2.329 6.714 7.102 1.00 87.69 186 GLY A C 1
ATOM 1448 O O . GLY A 1 186 ? -2.663 5.622 6.645 1.00 87.69 186 GLY A O 1
ATOM 1449 N N . SER A 1 187 ? -1.548 7.558 6.426 1.00 86.00 187 SER A N 1
ATOM 1450 C CA . SER A 1 187 ? -1.001 7.266 5.098 1.00 86.00 187 SER A CA 1
ATOM 1451 C C . SER A 1 187 ? -0.101 6.026 5.117 1.00 86.00 187 SER A C 1
ATOM 1453 O O . SER A 1 187 ? -0.209 5.181 4.227 1.00 86.00 187 SER A O 1
ATOM 1455 N N . VAL A 1 188 ? 0.763 5.888 6.128 1.00 86.12 188 VAL A N 1
ATOM 1456 C CA . VAL A 1 188 ? 1.628 4.705 6.270 1.00 86.12 188 VAL A CA 1
ATOM 1457 C C . VAL A 1 188 ? 0.789 3.455 6.538 1.00 86.12 188 VAL A C 1
ATOM 1459 O O . VAL A 1 188 ? 0.965 2.454 5.862 1.00 86.12 188 VAL A O 1
ATOM 1462 N N . LEU A 1 189 ? -0.210 3.508 7.419 1.00 89.12 189 LEU A N 1
ATOM 1463 C CA . LEU A 1 189 ? -1.094 2.361 7.654 1.00 89.12 189 LEU A CA 1
ATOM 1464 C C . LEU A 1 189 ? -1.852 1.920 6.395 1.00 89.12 189 LEU A C 1
ATOM 1466 O O . LEU A 1 189 ? -2.012 0.725 6.165 1.00 89.12 189 LEU A O 1
ATOM 1470 N N . LEU A 1 190 ? -2.293 2.858 5.554 1.00 88.25 190 LEU A N 1
ATOM 1471 C CA . LEU A 1 190 ? -2.911 2.518 4.270 1.00 88.25 190 LEU A CA 1
ATOM 1472 C C . LEU A 1 190 ? -1.932 1.833 3.307 1.00 88.25 190 LEU A C 1
ATOM 1474 O O . LEU A 1 190 ? -2.342 0.907 2.607 1.00 88.25 190 LEU A O 1
ATOM 1478 N N . HIS A 1 191 ? -0.665 2.261 3.289 1.00 88.06 191 HIS A N 1
ATOM 1479 C CA . HIS A 1 191 ? 0.405 1.572 2.563 1.00 88.06 191 HIS A CA 1
ATOM 1480 C C . HIS A 1 191 ? 0.554 0.136 3.071 1.00 88.06 191 HIS A C 1
ATOM 1482 O O . HIS A 1 191 ? 0.410 -0.813 2.302 1.00 88.06 191 HIS A O 1
ATOM 1488 N N . GLU A 1 192 ? 0.721 -0.021 4.385 1.00 85.06 192 GLU A N 1
ATOM 1489 C CA . GLU A 1 192 ? 0.862 -1.321 5.027 1.00 85.06 192 GLU A CA 1
ATOM 1490 C C . GLU A 1 192 ? -0.326 -2.228 4.706 1.00 85.06 192 GLU A C 1
ATOM 1492 O O . GLU A 1 192 ? -0.164 -3.359 4.266 1.00 85.06 192 GLU A O 1
ATOM 1497 N N . PHE A 1 193 ? -1.558 -1.740 4.814 1.00 84.69 193 PHE A N 1
ATOM 1498 C CA . PHE A 1 193 ? -2.736 -2.537 4.473 1.00 84.69 193 PHE A CA 1
ATOM 1499 C C . PHE A 1 193 ? -2.833 -2.898 2.982 1.00 84.69 193 PHE A C 1
ATOM 1501 O O . PH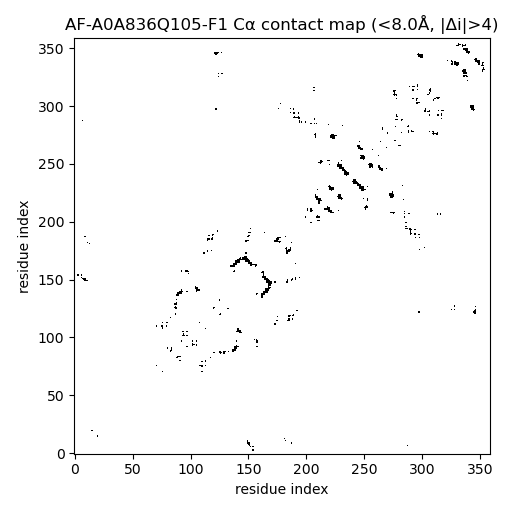E A 1 193 ? -3.570 -3.829 2.632 1.00 84.69 193 PHE A O 1
ATOM 1508 N N . GLY A 1 194 ? -2.100 -2.184 2.124 1.00 81.81 194 GLY A N 1
ATOM 1509 C CA . GLY A 1 194 ? -1.861 -2.510 0.723 1.00 81.81 194 GLY A CA 1
ATOM 1510 C C . GLY A 1 194 ? -0.845 -3.639 0.523 1.00 81.81 194 GLY A C 1
ATOM 1511 O O . GLY A 1 194 ? -0.979 -4.383 -0.452 1.00 81.81 194 GLY A O 1
ATOM 1512 N N . HIS A 1 195 ? 0.090 -3.854 1.460 1.00 78.75 195 HIS A N 1
ATOM 1513 C CA . HIS A 1 195 ? 0.970 -5.028 1.521 1.00 78.75 195 HIS A CA 1
ATOM 1514 C C . HIS A 1 195 ? 0.212 -6.292 1.910 1.00 78.75 195 HIS A C 1
ATOM 1516 O O . HIS A 1 195 ? 0.459 -6.959 2.909 1.00 78.75 195 HIS A O 1
ATOM 1522 N N . ARG A 1 196 ? -0.691 -6.711 1.038 1.00 62.97 196 ARG A N 1
ATOM 1523 C CA . ARG A 1 196 ? -1.172 -8.086 1.025 1.00 62.97 196 ARG A CA 1
ATOM 1524 C C . ARG A 1 196 ? -0.284 -8.882 0.074 1.00 62.97 196 ARG A C 1
ATOM 1526 O O . ARG A 1 196 ? -0.751 -9.430 -0.919 1.00 62.97 196 ARG A O 1
ATOM 1533 N N . SER A 1 197 ? 1.022 -8.862 0.354 1.00 40.22 197 SER A N 1
ATOM 1534 C CA . SER A 1 197 ? 2.119 -9.327 -0.514 1.00 40.22 197 SER A CA 1
ATOM 1535 C C . SER A 1 197 ? 1.992 -10.784 -0.976 1.00 40.22 197 SER A C 1
ATOM 1537 O O . SER A 1 197 ? 2.629 -11.179 -1.946 1.00 40.22 197 SER A O 1
ATOM 1539 N N . SER A 1 198 ? 1.111 -11.571 -0.364 1.00 47.09 198 SER A N 1
ATOM 1540 C CA . SER A 1 198 ? 0.815 -12.954 -0.732 1.00 47.09 198 SER A CA 1
ATOM 1541 C C . SER A 1 198 ? -0.134 -13.139 -1.931 1.00 47.09 198 SER A C 1
ATOM 1543 O O . SER A 1 198 ? -0.419 -14.284 -2.279 1.00 47.09 198 SER A O 1
ATOM 1545 N N . PHE A 1 199 ? -0.620 -12.073 -2.589 1.00 58.12 199 PHE A N 1
ATOM 1546 C CA . PHE A 1 199 ? -1.625 -12.204 -3.663 1.00 58.12 199 PHE A CA 1
ATOM 1547 C C . PHE A 1 199 ? -1.164 -11.899 -5.091 1.00 58.12 199 PHE A C 1
ATOM 1549 O O . PHE A 1 199 ? -1.906 -12.238 -6.011 1.00 58.12 199 PHE A O 1
ATOM 1556 N N . MET A 1 200 ? -0.001 -11.276 -5.315 1.00 71.56 200 MET A N 1
ATOM 1557 C CA . MET A 1 200 ? 0.364 -10.867 -6.676 1.00 71.56 200 MET A CA 1
ATOM 1558 C C . MET A 1 200 ? 0.757 -12.072 -7.529 1.00 71.56 200 MET A C 1
ATOM 1560 O O . MET A 1 200 ? 1.801 -12.697 -7.348 1.00 71.56 200 MET A O 1
ATOM 1564 N N . THR A 1 201 ? -0.094 -12.391 -8.495 1.00 81.19 201 THR A N 1
ATOM 1565 C CA . THR A 1 201 ? 0.196 -13.378 -9.528 1.00 81.19 201 THR A CA 1
ATOM 1566 C C . THR A 1 201 ? 1.192 -12.814 -10.544 1.00 81.19 201 THR A C 1
ATOM 1568 O O . THR A 1 201 ? 1.418 -11.609 -10.633 1.00 81.19 201 THR A O 1
ATOM 1571 N N . LYS A 1 202 ? 1.758 -13.675 -11.399 1.00 82.19 202 LYS A N 1
ATOM 1572 C CA . LYS A 1 202 ? 2.587 -13.219 -12.532 1.00 82.19 202 LYS A CA 1
ATOM 1573 C C . LYS A 1 202 ? 1.850 -12.244 -13.457 1.00 82.19 202 LYS A C 1
ATOM 1575 O O . LYS A 1 202 ? 2.488 -11.392 -14.065 1.00 82.19 202 LYS A O 1
ATOM 1580 N N . HIS A 1 203 ? 0.531 -12.400 -13.576 1.00 85.44 203 HIS A N 1
ATOM 1581 C CA . HIS A 1 203 ? -0.312 -11.483 -14.334 1.00 85.44 203 HIS A CA 1
ATOM 1582 C C . HIS A 1 203 ? -0.339 -10.107 -13.663 1.00 85.44 203 HIS A C 1
ATOM 1584 O O . HIS A 1 203 ? -0.078 -9.110 -14.320 1.00 85.44 203 HIS A O 1
ATOM 1590 N N . ASP A 1 204 ? -0.554 -10.063 -12.350 1.00 85.94 204 ASP A N 1
ATOM 1591 C CA . ASP A 1 204 ? -0.583 -8.811 -11.585 1.00 85.94 204 ASP A CA 1
ATOM 1592 C C . ASP A 1 204 ? 0.757 -8.071 -11.670 1.00 85.94 204 ASP A C 1
ATOM 1594 O O . ASP A 1 204 ? 0.792 -6.880 -11.944 1.00 85.94 204 ASP A O 1
ATOM 1598 N N . ILE A 1 205 ? 1.877 -8.788 -11.544 1.00 88.38 205 ILE A N 1
ATOM 1599 C CA . ILE A 1 205 ? 3.228 -8.223 -11.708 1.00 88.38 205 ILE A CA 1
ATOM 1600 C C . ILE A 1 205 ? 3.386 -7.571 -13.095 1.00 88.38 205 ILE A C 1
ATOM 1602 O O . ILE A 1 205 ? 3.896 -6.456 -13.203 1.00 88.38 205 ILE A O 1
ATOM 1606 N N . ALA A 1 206 ? 2.909 -8.234 -14.151 1.00 89.94 206 ALA A N 1
ATOM 1607 C CA . ALA A 1 206 ? 2.969 -7.715 -15.515 1.00 89.94 206 ALA A CA 1
ATOM 1608 C C . ALA A 1 206 ? 2.128 -6.445 -15.719 1.00 89.94 206 ALA A C 1
ATOM 1610 O O . ALA A 1 206 ? 2.606 -5.503 -16.351 1.00 89.94 206 ALA A O 1
ATOM 1611 N N . GLU A 1 207 ? 0.912 -6.407 -15.170 1.00 90.62 207 GLU A N 1
ATOM 1612 C CA . GLU A 1 207 ? 0.018 -5.237 -15.217 1.00 90.62 207 GLU A CA 1
ATOM 1613 C C . GLU A 1 207 ? 0.579 -4.029 -14.448 1.00 90.62 207 GLU A C 1
ATOM 1615 O O . GLU A 1 207 ? 0.208 -2.892 -14.719 1.00 90.62 207 GLU A O 1
ATOM 1620 N N . LEU A 1 208 ? 1.518 -4.249 -13.521 1.00 90.06 208 LEU A N 1
ATOM 1621 C CA . LEU A 1 208 ? 2.242 -3.187 -12.812 1.00 90.06 208 LEU A CA 1
ATOM 1622 C C . LEU A 1 208 ? 3.497 -2.700 -13.565 1.00 90.06 208 LEU A C 1
ATOM 1624 O O . LEU A 1 208 ? 4.166 -1.771 -13.107 1.00 90.06 208 LEU A O 1
ATOM 1628 N N . GLY A 1 209 ? 3.834 -3.317 -14.704 1.00 92.88 209 GLY A N 1
ATOM 1629 C CA . GLY A 1 209 ? 4.998 -2.975 -15.530 1.00 92.88 209 GLY A CA 1
ATOM 1630 C C . GLY A 1 209 ? 6.261 -3.748 -15.163 1.00 92.88 209 GLY A C 1
ATOM 1631 O O . GLY A 1 209 ? 7.354 -3.382 -15.592 1.00 92.88 209 GLY A O 1
ATOM 1632 N N . TRP A 1 210 ? 6.118 -4.811 -14.375 1.00 93.31 210 TRP A N 1
ATOM 1633 C CA . TRP A 1 210 ? 7.219 -5.618 -13.874 1.00 93.31 210 TRP A CA 1
ATOM 1634 C C . TRP A 1 210 ? 7.282 -6.982 -14.566 1.00 93.31 210 TRP A C 1
ATOM 1636 O O . TRP A 1 210 ? 6.297 -7.508 -15.091 1.00 93.31 210 TRP A O 1
ATOM 1646 N N . ARG A 1 211 ? 8.459 -7.601 -14.542 1.00 92.69 211 ARG A N 1
ATOM 1647 C CA . ARG A 1 211 ? 8.707 -8.956 -15.032 1.00 92.69 211 ARG A CA 1
ATOM 1648 C C . ARG A 1 211 ? 9.492 -9.741 -14.006 1.00 92.69 211 ARG A C 1
ATOM 1650 O O . ARG A 1 211 ? 10.460 -9.243 -13.441 1.00 92.69 211 ARG A O 1
ATOM 1657 N N . LYS A 1 212 ? 9.082 -10.993 -13.813 1.00 90.75 212 LYS A N 1
ATOM 1658 C CA . LYS A 1 212 ? 9.907 -11.979 -13.126 1.00 90.75 212 LYS A CA 1
ATOM 1659 C C . LYS A 1 212 ? 11.081 -12.333 -14.034 1.00 90.75 212 LYS A C 1
ATOM 1661 O O . LYS A 1 212 ? 10.856 -12.731 -15.176 1.00 90.75 212 LYS A O 1
ATOM 1666 N N . ILE A 1 213 ? 12.285 -12.190 -13.510 1.00 89.75 213 ILE A N 1
ATOM 1667 C CA . ILE A 1 213 ? 13.542 -12.567 -14.146 1.00 89.75 213 ILE A CA 1
ATOM 1668 C C . ILE A 1 213 ? 14.151 -13.722 -13.352 1.00 89.75 213 ILE A C 1
ATOM 1670 O O . ILE A 1 213 ? 13.939 -13.827 -12.154 1.00 89.75 213 ILE A O 1
ATOM 1674 N N . GLY A 1 214 ? 14.864 -14.633 -14.001 1.00 83.94 214 GLY A N 1
ATOM 1675 C CA . GLY A 1 214 ? 15.555 -15.714 -13.292 1.00 83.94 214 GLY A CA 1
ATOM 1676 C C . GLY A 1 214 ? 14.646 -16.705 -12.527 1.00 83.94 214 GLY A C 1
ATOM 1677 O O . GLY A 1 214 ? 13.421 -16.754 -12.703 1.00 83.94 214 GLY A O 1
ATOM 1678 N N . PRO A 1 215 ? 15.252 -17.597 -11.721 1.00 75.69 215 PRO A N 1
ATOM 1679 C CA . PRO A 1 215 ? 14.535 -18.707 -11.097 1.00 75.69 215 PRO A CA 1
ATOM 1680 C C . PRO A 1 215 ? 13.821 -18.335 -9.789 1.00 75.69 215 PRO A C 1
ATOM 1682 O O . PRO A 1 215 ? 12.828 -18.986 -9.448 1.00 75.69 215 PRO A O 1
ATOM 1685 N N . LYS A 1 216 ? 14.290 -17.322 -9.048 1.00 76.50 216 LYS A N 1
ATOM 1686 C CA . LYS A 1 216 ? 13.730 -16.965 -7.734 1.00 76.50 216 LYS A CA 1
ATOM 1687 C C . LYS A 1 216 ? 12.500 -16.077 -7.882 1.00 76.50 216 LYS A C 1
ATOM 1689 O O . LYS A 1 216 ? 12.417 -15.298 -8.820 1.00 76.50 216 LYS A O 1
ATOM 1694 N N . ASP A 1 217 ? 11.514 -16.228 -7.000 1.00 68.75 217 ASP A N 1
ATOM 1695 C CA . ASP A 1 217 ? 10.238 -15.487 -7.069 1.00 68.75 217 ASP A CA 1
ATOM 1696 C C . ASP A 1 217 ? 10.399 -13.970 -6.880 1.00 68.75 217 ASP A C 1
ATOM 1698 O O . ASP A 1 217 ? 9.599 -13.190 -7.389 1.00 68.75 217 ASP A O 1
ATOM 1702 N N . ASP A 1 218 ? 11.472 -13.587 -6.207 1.00 73.12 218 ASP A N 1
ATOM 1703 C CA . ASP A 1 218 ? 11.900 -12.251 -5.815 1.00 73.12 218 ASP A CA 1
ATOM 1704 C C . ASP A 1 218 ? 12.837 -11.574 -6.835 1.00 73.12 218 ASP A C 1
ATOM 1706 O O . ASP A 1 218 ? 13.097 -10.373 -6.740 1.00 73.12 218 ASP A O 1
ATOM 1710 N N . ASP A 1 219 ? 13.292 -12.302 -7.856 1.00 86.38 219 ASP A N 1
ATOM 1711 C CA . ASP A 1 219 ? 14.081 -11.736 -8.946 1.00 86.38 219 ASP A CA 1
ATOM 1712 C C . ASP A 1 219 ? 13.128 -11.014 -9.928 1.00 86.38 219 ASP A C 1
ATOM 1714 O O . ASP A 1 219 ? 12.422 -11.623 -10.738 1.00 86.38 219 ASP A O 1
ATOM 1718 N N . LEU A 1 220 ? 13.059 -9.684 -9.820 1.00 91.06 220 LEU A N 1
ATOM 1719 C CA . LEU A 1 220 ? 12.105 -8.836 -10.544 1.00 91.06 220 LEU A CA 1
ATOM 1720 C C . LEU A 1 220 ? 12.808 -7.662 -11.239 1.00 91.06 220 LEU A C 1
ATOM 1722 O O . LEU A 1 220 ? 13.777 -7.103 -10.725 1.00 91.06 220 LEU A O 1
ATOM 1726 N N . ALA A 1 221 ? 12.295 -7.274 -12.404 1.00 94.00 221 ALA A N 1
ATOM 1727 C CA . ALA A 1 221 ? 12.761 -6.128 -13.181 1.00 94.00 221 ALA A CA 1
ATOM 1728 C C . ALA A 1 221 ? 11.583 -5.298 -13.698 1.00 94.00 221 ALA A C 1
ATOM 1730 O O . ALA A 1 221 ? 10.523 -5.850 -13.995 1.00 94.00 221 ALA A O 1
ATOM 1731 N N . ILE A 1 222 ? 11.768 -3.988 -13.845 1.00 94.88 222 ILE A N 1
ATOM 1732 C CA . ILE A 1 222 ? 10.814 -3.131 -14.557 1.00 94.88 222 ILE A CA 1
ATOM 1733 C C . ILE A 1 222 ? 11.046 -3.279 -16.063 1.00 94.88 222 ILE A C 1
ATOM 1735 O O . ILE A 1 222 ? 12.185 -3.240 -16.531 1.00 94.88 222 ILE A O 1
ATOM 1739 N N . GLU A 1 223 ? 9.957 -3.422 -16.817 1.00 95.69 223 GLU A N 1
ATOM 1740 C CA . GLU A 1 223 ? 9.953 -3.371 -18.278 1.00 95.69 223 GLU A CA 1
ATOM 1741 C C . GLU A 1 223 ? 9.875 -1.909 -18.746 1.00 95.69 223 GLU A C 1
ATOM 1743 O O . GLU A 1 223 ? 9.016 -1.139 -18.309 1.00 95.69 223 GLU A O 1
ATOM 1748 N N . THR A 1 224 ? 10.759 -1.507 -19.652 1.00 95.69 224 THR A N 1
ATOM 1749 C CA . THR A 1 224 ? 10.727 -0.192 -20.304 1.00 95.69 224 THR A CA 1
ATOM 1750 C C . THR A 1 224 ? 9.819 -0.190 -21.534 1.00 95.69 224 THR A C 1
ATOM 1752 O O . THR A 1 224 ? 9.403 -1.231 -22.041 1.00 95.69 224 THR A O 1
ATOM 1755 N N . LYS A 1 225 ? 9.508 1.000 -22.058 1.00 95.12 225 LYS A N 1
ATOM 1756 C CA . LYS A 1 225 ? 8.677 1.200 -23.261 1.00 95.12 225 LYS A CA 1
ATOM 1757 C C . LYS A 1 225 ? 9.216 0.484 -24.505 1.00 95.12 225 LYS A C 1
ATOM 1759 O O . LYS A 1 225 ? 8.435 0.133 -25.383 1.00 95.12 225 LYS A O 1
ATOM 1764 N N . ASP A 1 226 ? 10.530 0.281 -24.585 1.00 94.19 226 ASP A N 1
ATOM 1765 C CA . ASP A 1 226 ? 11.203 -0.452 -25.662 1.00 94.19 226 ASP A CA 1
ATOM 1766 C C . ASP A 1 226 ? 11.393 -1.953 -25.362 1.00 94.19 226 ASP A C 1
ATOM 1768 O O . ASP A 1 226 ? 12.013 -2.661 -26.153 1.00 94.19 226 ASP A O 1
ATOM 1772 N N . GLY A 1 227 ? 10.837 -2.450 -24.251 1.00 94.62 227 GLY A N 1
ATOM 1773 C CA . GLY A 1 227 ? 10.833 -3.865 -23.876 1.00 94.62 227 GLY A CA 1
ATOM 1774 C C . GLY A 1 227 ? 12.096 -4.350 -23.162 1.00 94.62 227 GLY A C 1
ATOM 1775 O O . GLY A 1 227 ? 12.243 -5.553 -22.954 1.00 94.62 227 GLY A O 1
ATOM 1776 N N . ARG A 1 228 ? 13.015 -3.452 -22.787 1.00 95.06 228 ARG A N 1
ATOM 1777 C CA . ARG A 1 228 ? 14.196 -3.807 -21.986 1.00 95.06 228 ARG A CA 1
ATOM 1778 C C . ARG A 1 228 ? 13.825 -3.998 -20.520 1.00 95.06 228 ARG A C 1
ATOM 1780 O O . ARG A 1 228 ? 12.828 -3.462 -20.042 1.00 95.06 228 ARG A O 1
ATOM 1787 N N . LEU A 1 229 ? 14.645 -4.765 -19.806 1.00 95.06 229 LEU A N 1
ATOM 1788 C CA . LEU A 1 229 ? 14.422 -5.107 -18.404 1.00 95.06 229 LEU A CA 1
ATOM 1789 C C . LEU A 1 229 ? 15.497 -4.476 -17.529 1.00 95.06 229 LEU A C 1
ATOM 1791 O O . LEU A 1 229 ? 16.688 -4.685 -17.754 1.00 95.06 229 LEU A O 1
ATOM 1795 N N . TYR A 1 230 ? 15.071 -3.733 -16.513 1.00 94.31 230 TYR A N 1
ATOM 1796 C CA . TYR A 1 230 ? 15.970 -3.103 -15.556 1.00 94.31 230 TYR A CA 1
ATOM 1797 C C . TYR A 1 230 ? 15.703 -3.602 -14.140 1.00 94.31 230 TYR A C 1
ATOM 1799 O O . TYR A 1 230 ? 14.581 -3.522 -13.642 1.00 94.31 230 TYR A O 1
ATOM 1807 N N . GLN A 1 231 ? 16.746 -4.094 -13.478 1.00 93.06 231 GLN A N 1
ATOM 1808 C CA . GLN A 1 231 ? 16.689 -4.528 -12.085 1.00 93.06 231 GLN A CA 1
ATOM 1809 C C . GLN A 1 231 ? 17.167 -3.402 -11.166 1.00 93.06 231 GLN A C 1
ATOM 1811 O O . GLN A 1 231 ? 18.222 -2.808 -11.406 1.00 93.06 231 GLN A O 1
ATOM 1816 N N . PHE A 1 232 ? 16.410 -3.141 -10.100 1.00 91.88 232 PHE A N 1
ATOM 1817 C CA . PHE A 1 232 ? 16.800 -2.207 -9.048 1.00 91.88 232 PHE A CA 1
ATOM 1818 C C . PHE A 1 232 ? 18.001 -2.752 -8.269 1.00 91.88 232 PHE A C 1
ATOM 1820 O O . PHE A 1 232 ? 18.005 -3.908 -7.841 1.00 91.88 232 PHE A O 1
ATOM 1827 N N . VAL A 1 233 ? 19.017 -1.918 -8.069 1.00 88.81 233 VAL A N 1
ATOM 1828 C CA . VAL A 1 233 ? 20.221 -2.255 -7.315 1.00 88.81 233 VAL A CA 1
ATOM 1829 C C . VAL A 1 233 ? 20.449 -1.210 -6.238 1.00 88.81 233 VAL A C 1
ATOM 1831 O O . VAL A 1 233 ? 20.563 -0.016 -6.508 1.00 88.81 233 VAL A O 1
ATOM 1834 N N . GLU A 1 234 ? 20.565 -1.697 -5.009 1.00 89.00 234 GLU A N 1
ATOM 1835 C CA . GLU A 1 234 ? 21.026 -0.925 -3.868 1.00 89.00 234 GLU A CA 1
ATOM 1836 C C . GLU A 1 234 ? 22.426 -1.406 -3.489 1.00 89.00 234 GLU A C 1
ATOM 1838 O O . GLU A 1 234 ? 22.599 -2.524 -2.997 1.00 89.00 234 GLU A O 1
ATOM 1843 N N . GLU A 1 235 ? 23.436 -0.572 -3.725 1.00 85.19 235 GLU A N 1
ATOM 1844 C CA . GLU A 1 235 ? 24.788 -0.857 -3.257 1.00 85.19 235 GLU A CA 1
ATOM 1845 C C . GLU A 1 235 ? 24.908 -0.464 -1.785 1.00 85.19 235 GLU A C 1
ATOM 1847 O O . GLU A 1 235 ? 24.467 0.608 -1.358 1.00 85.19 235 GLU A O 1
ATOM 1852 N N . LYS A 1 236 ? 25.516 -1.355 -1.001 1.00 88.19 236 LYS A N 1
ATOM 1853 C CA . LYS A 1 236 ? 25.809 -1.145 0.415 1.00 88.19 236 LYS A CA 1
ATOM 1854 C C . LYS A 1 236 ? 27.297 -1.341 0.659 1.00 88.19 236 LYS A C 1
ATOM 1856 O O . LYS A 1 236 ? 27.923 -2.207 0.046 1.00 88.19 236 LYS A O 1
ATOM 1861 N N . ASN A 1 237 ? 27.860 -0.559 1.572 1.00 85.88 237 ASN A N 1
ATOM 1862 C CA . ASN A 1 237 ? 29.231 -0.750 2.026 1.00 85.88 237 ASN A CA 1
ATOM 1863 C C . ASN A 1 237 ? 29.352 -1.956 2.982 1.00 85.88 237 ASN A C 1
ATOM 1865 O O . ASN A 1 237 ? 28.371 -2.624 3.314 1.00 85.88 237 ASN A O 1
ATOM 1869 N N . ALA A 1 238 ? 30.572 -2.220 3.456 1.00 85.38 238 ALA A N 1
ATOM 1870 C CA . ALA A 1 238 ? 30.853 -3.309 4.394 1.00 85.38 238 ALA A CA 1
ATOM 1871 C C . ALA A 1 238 ? 30.131 -3.163 5.750 1.00 85.38 238 ALA A C 1
ATOM 1873 O O . ALA A 1 238 ? 29.899 -4.165 6.422 1.00 85.38 238 ALA A O 1
ATOM 1874 N N . GLU A 1 239 ? 29.735 -1.946 6.139 1.00 86.12 239 GLU A N 1
ATOM 1875 C CA . GLU A 1 239 ? 28.917 -1.685 7.330 1.00 86.12 239 GLU A CA 1
ATOM 1876 C C . GLU A 1 239 ? 27.403 -1.755 7.052 1.00 86.12 239 GLU A C 1
ATOM 1878 O O . GLU A 1 239 ? 26.602 -1.323 7.882 1.00 86.12 239 GLU A O 1
ATOM 1883 N N . ASN A 1 240 ? 26.995 -2.294 5.895 1.00 77.69 240 ASN A N 1
ATOM 1884 C CA . ASN A 1 240 ? 25.601 -2.395 5.456 1.00 77.69 240 ASN A CA 1
ATOM 1885 C C . ASN A 1 240 ? 24.897 -1.029 5.317 1.00 77.69 240 ASN A C 1
ATOM 1887 O O . ASN A 1 240 ? 23.667 -0.947 5.336 1.00 77.69 240 ASN A O 1
ATOM 1891 N N . GLN A 1 241 ? 25.666 0.052 5.172 1.00 79.62 241 GLN A N 1
ATOM 1892 C CA . GLN A 1 241 ? 25.147 1.383 4.887 1.00 79.62 241 GLN A CA 1
ATOM 1893 C C . GLN A 1 241 ? 24.987 1.542 3.381 1.00 79.62 241 GLN A C 1
ATOM 1895 O O . GLN A 1 241 ? 25.895 1.223 2.614 1.00 79.62 241 GLN A O 1
ATOM 1900 N N . ARG A 1 242 ? 23.830 2.049 2.963 1.00 79.50 242 ARG A N 1
ATOM 1901 C CA . ARG A 1 242 ? 23.529 2.324 1.559 1.00 79.50 242 ARG A CA 1
ATOM 1902 C C . ARG A 1 242 ? 24.507 3.361 0.996 1.00 79.50 242 ARG A C 1
ATOM 1904 O O . ARG A 1 242 ? 24.624 4.451 1.551 1.00 79.50 242 ARG A O 1
ATOM 1911 N N . THR A 1 243 ? 25.172 3.025 -0.105 1.00 83.00 243 THR A N 1
ATOM 1912 C CA . THR A 1 243 ? 26.139 3.892 -0.794 1.00 83.00 243 THR A CA 1
ATOM 1913 C C . THR A 1 243 ? 25.627 4.420 -2.121 1.00 83.00 243 THR A C 1
ATOM 1915 O O . THR A 1 243 ? 25.924 5.564 -2.450 1.00 83.00 243 THR A O 1
ATOM 1918 N N . ASP A 1 244 ? 24.873 3.616 -2.873 1.00 83.88 244 ASP A N 1
ATOM 1919 C CA . ASP A 1 244 ? 24.359 4.005 -4.188 1.00 83.88 244 ASP A CA 1
ATOM 1920 C C . ASP A 1 244 ? 23.034 3.294 -4.508 1.00 83.88 244 ASP A C 1
ATOM 1922 O O . ASP A 1 244 ? 22.741 2.228 -3.959 1.00 83.88 244 ASP A O 1
ATOM 1926 N N . ILE A 1 245 ? 22.232 3.896 -5.388 1.00 87.50 245 ILE A N 1
ATOM 1927 C CA . ILE A 1 245 ? 20.984 3.333 -5.915 1.00 87.50 245 ILE A CA 1
ATOM 1928 C C . ILE A 1 245 ? 20.939 3.561 -7.424 1.00 87.50 245 ILE A C 1
ATOM 1930 O O . ILE A 1 245 ? 20.996 4.701 -7.885 1.00 87.50 245 ILE A O 1
ATOM 1934 N N . TYR A 1 246 ? 20.757 2.490 -8.191 1.00 90.81 246 TYR A N 1
ATOM 1935 C CA . TYR A 1 246 ? 20.585 2.577 -9.639 1.00 90.81 246 TYR A CA 1
ATOM 1936 C C . TYR A 1 246 ? 19.802 1.392 -10.199 1.00 90.81 246 TYR A C 1
ATOM 1938 O O . TYR A 1 246 ? 19.551 0.391 -9.534 1.00 90.81 246 TYR A O 1
ATOM 1946 N N . TRP A 1 247 ? 19.459 1.501 -11.473 1.00 92.50 247 TRP A N 1
ATOM 1947 C CA . TRP A 1 247 ? 18.827 0.463 -12.270 1.00 92.50 247 TRP A CA 1
ATOM 1948 C C . TRP A 1 247 ? 19.841 -0.121 -13.239 1.00 92.50 247 TRP A C 1
ATOM 1950 O O . TRP A 1 247 ? 20.446 0.630 -14.000 1.00 92.50 247 TRP A O 1
ATOM 1960 N N . ARG A 1 248 ? 20.035 -1.441 -13.235 1.00 92.25 248 ARG A N 1
ATOM 1961 C CA . ARG A 1 248 ? 20.940 -2.117 -14.181 1.00 92.25 248 ARG A CA 1
ATOM 1962 C C . ARG A 1 248 ? 20.146 -2.848 -15.257 1.00 92.25 248 ARG A C 1
ATOM 1964 O O . ARG A 1 248 ? 19.154 -3.499 -14.933 1.00 92.25 248 ARG A O 1
ATOM 1971 N N . LEU A 1 249 ? 20.618 -2.802 -16.498 1.00 93.56 249 LEU A N 1
ATOM 1972 C CA . LEU A 1 249 ? 20.051 -3.579 -17.597 1.00 93.56 249 LEU A CA 1
ATOM 1973 C C . LEU A 1 249 ? 20.347 -5.076 -17.417 1.00 93.56 249 LEU A C 1
ATOM 1975 O O . LEU A 1 249 ? 21.496 -5.471 -17.193 1.00 93.56 249 LEU A O 1
ATOM 1979 N N . VAL A 1 250 ? 19.317 -5.909 -17.547 1.00 93.00 250 VAL A N 1
ATOM 1980 C CA . VAL A 1 250 ? 19.419 -7.365 -17.391 1.00 93.00 250 VAL A CA 1
ATOM 1981 C C . VAL A 1 250 ? 18.720 -8.129 -18.516 1.00 93.00 250 VAL A C 1
ATOM 1983 O O . VAL A 1 250 ? 17.861 -7.591 -19.216 1.00 93.00 250 VAL A O 1
ATOM 1986 N N . ASP A 1 251 ? 19.091 -9.398 -18.687 1.00 92.38 251 ASP A N 1
ATOM 1987 C CA . ASP A 1 251 ? 18.347 -10.352 -19.511 1.00 92.38 251 ASP A CA 1
ATOM 1988 C C . ASP A 1 251 ? 17.146 -10.958 -18.752 1.00 92.38 251 ASP A C 1
ATOM 1990 O O . ASP A 1 251 ? 16.920 -10.698 -17.568 1.00 92.38 251 ASP A O 1
ATOM 1994 N N . GLU A 1 252 ? 16.372 -11.814 -19.426 1.00 90.50 252 GLU A N 1
ATOM 1995 C CA . GLU A 1 252 ? 15.227 -12.529 -18.833 1.00 90.50 252 GLU A CA 1
ATOM 1996 C C . GLU A 1 252 ? 15.620 -13.466 -17.673 1.00 90.50 252 GLU A C 1
ATOM 1998 O O . GLU A 1 252 ? 14.775 -13.867 -16.872 1.00 90.50 252 GLU A O 1
ATOM 2003 N N . ASN A 1 253 ? 16.902 -13.815 -17.554 1.00 90.75 253 ASN A N 1
ATOM 2004 C CA . ASN A 1 253 ? 17.435 -14.639 -16.473 1.00 90.75 253 ASN A CA 1
ATOM 2005 C C . ASN A 1 253 ? 17.998 -13.795 -15.315 1.00 90.75 253 ASN A C 1
ATOM 2007 O O . ASN A 1 253 ? 18.443 -14.367 -14.321 1.00 90.75 253 ASN A O 1
ATOM 2011 N N . GLY A 1 254 ? 17.975 -12.463 -15.428 1.00 88.50 254 GLY A N 1
ATOM 2012 C CA . GLY A 1 254 ? 18.518 -11.531 -14.443 1.00 88.50 254 GLY A CA 1
ATOM 2013 C C . GLY A 1 254 ? 20.031 -11.324 -14.533 1.00 88.50 254 GLY A C 1
ATOM 2014 O O . GLY A 1 254 ? 20.616 -10.694 -13.650 1.00 88.50 254 GLY A O 1
ATOM 2015 N N . ASN A 1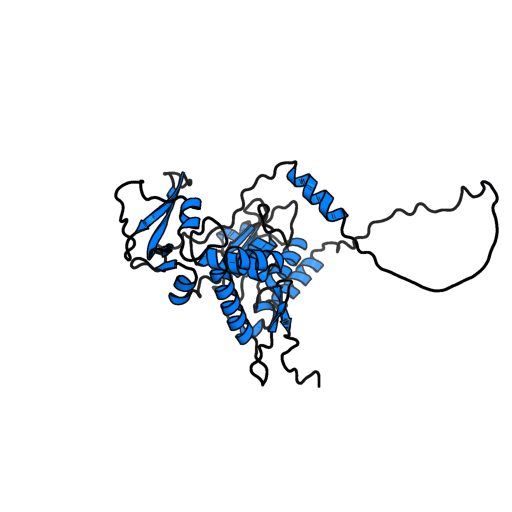 255 ? 20.685 -11.828 -15.581 1.00 90.25 255 ASN A N 1
ATOM 2016 C CA . ASN A 1 255 ? 22.104 -11.583 -15.796 1.00 90.25 255 ASN A CA 1
ATOM 2017 C C . ASN A 1 255 ? 22.309 -10.155 -16.293 1.00 90.25 255 ASN A C 1
ATOM 2019 O O . ASN A 1 255 ? 21.598 -9.698 -17.188 1.00 90.25 255 ASN A O 1
ATOM 2023 N N . SER A 1 256 ? 23.316 -9.473 -15.742 1.00 88.75 256 SER A N 1
ATOM 2024 C CA . SER A 1 256 ? 23.734 -8.162 -16.241 1.00 88.75 256 SER A CA 1
ATOM 2025 C C . SER A 1 256 ? 24.106 -8.274 -17.717 1.00 88.75 256 SER A C 1
ATOM 2027 O O . SER A 1 256 ? 24.946 -9.098 -18.078 1.00 88.75 256 SER A O 1
ATOM 2029 N N . LEU A 1 257 ? 23.503 -7.433 -18.555 1.00 86.31 257 LEU A N 1
ATOM 2030 C CA . LEU A 1 257 ? 23.894 -7.289 -19.962 1.00 86.31 257 LEU A CA 1
ATOM 2031 C C . LEU A 1 257 ? 25.002 -6.244 -20.150 1.00 86.31 257 LEU A C 1
ATOM 2033 O O . LEU A 1 257 ? 25.413 -5.960 -21.274 1.00 86.31 257 LEU A O 1
ATOM 2037 N N . GLU A 1 258 ? 25.486 -5.674 -19.046 1.00 78.00 258 GLU A N 1
ATOM 2038 C CA . GLU A 1 258 ? 26.509 -4.640 -19.027 1.00 78.00 258 GLU A CA 1
ATOM 2039 C C . GLU A 1 258 ? 27.684 -5.037 -18.132 1.00 78.00 258 GLU A C 1
ATOM 2041 O O . GLU A 1 258 ? 27.500 -5.418 -16.972 1.00 78.00 258 GLU A O 1
ATOM 2046 N N . ASP A 1 259 ? 28.894 -4.881 -18.675 1.00 61.56 259 ASP A N 1
ATOM 2047 C CA . ASP A 1 259 ? 30.168 -5.098 -17.975 1.00 61.56 259 ASP A CA 1
ATOM 2048 C C . ASP A 1 259 ? 30.693 -3.820 -17.281 1.00 61.56 259 ASP A C 1
ATOM 2050 O O . ASP A 1 259 ? 31.666 -3.868 -16.528 1.00 61.56 259 ASP A O 1
ATOM 2054 N N . GLN A 1 260 ? 30.081 -2.654 -17.536 1.00 58.62 260 GLN A N 1
ATOM 2055 C CA . GLN A 1 260 ? 30.522 -1.339 -17.048 1.00 58.62 260 GLN A CA 1
ATOM 2056 C C . GLN A 1 260 ? 29.345 -0.436 -16.639 1.00 58.62 260 GLN A C 1
ATOM 2058 O O . GLN A 1 260 ? 28.246 -0.610 -17.152 1.00 58.62 260 GLN A O 1
ATOM 2063 N N . PRO A 1 261 ? 29.556 0.579 -15.771 1.00 63.16 261 PRO A N 1
ATOM 2064 C CA . PRO A 1 261 ? 28.492 1.440 -15.231 1.00 63.16 261 PRO A CA 1
ATOM 2065 C C . PRO A 1 261 ? 27.760 2.344 -16.247 1.00 63.16 261 PRO A C 1
ATOM 2067 O O . PRO A 1 261 ? 26.943 3.162 -15.837 1.00 63.16 261 PRO A O 1
ATOM 2070 N N . GLN A 1 262 ? 28.040 2.242 -17.551 1.00 62.16 262 GLN A N 1
ATOM 2071 C CA . GLN A 1 262 ? 27.549 3.186 -18.563 1.00 62.16 262 GLN A CA 1
ATOM 2072 C C . GLN A 1 262 ? 26.071 3.033 -18.951 1.00 62.16 262 GLN A C 1
ATOM 2074 O O . GLN A 1 262 ? 25.536 3.969 -19.539 1.00 62.16 262 GLN A O 1
ATOM 2079 N N . GLY A 1 263 ? 25.396 1.928 -18.629 1.00 67.75 263 GLY A N 1
ATOM 2080 C CA . GLY A 1 263 ? 23.944 1.810 -18.820 1.00 67.75 263 GLY A CA 1
ATOM 2081 C C . GLY A 1 263 ? 23.164 1.589 -17.522 1.00 67.75 263 GLY A C 1
ATOM 2082 O O . GLY A 1 263 ? 21.991 1.208 -17.540 1.00 67.75 263 GLY A O 1
ATOM 2083 N N . ARG A 1 264 ? 23.780 1.954 -16.388 1.00 88.69 264 ARG A N 1
ATOM 2084 C CA . ARG A 1 264 ? 23.056 2.205 -15.140 1.00 88.69 264 ARG A CA 1
ATOM 2085 C C . ARG A 1 264 ? 22.162 3.433 -15.315 1.00 88.69 264 ARG A C 1
ATOM 2087 O O . ARG A 1 264 ? 22.638 4.481 -15.751 1.00 88.69 264 ARG A O 1
ATOM 2094 N N . LEU A 1 265 ? 20.892 3.325 -14.939 1.00 90.12 265 LEU A N 1
ATOM 2095 C CA . LEU A 1 265 ? 19.969 4.460 -14.909 1.00 90.12 265 LEU A CA 1
ATOM 2096 C C . LEU A 1 265 ? 19.749 4.929 -13.472 1.00 90.12 265 LEU A C 1
ATOM 2098 O O . LEU A 1 265 ? 19.610 4.120 -12.554 1.00 90.12 265 LEU A O 1
ATOM 2102 N N . THR A 1 266 ? 19.665 6.242 -13.277 1.00 90.19 266 THR A N 1
ATOM 2103 C CA . THR A 1 266 ? 19.105 6.807 -12.044 1.00 90.19 266 THR A CA 1
ATOM 2104 C C . THR A 1 266 ? 17.592 6.586 -12.002 1.00 90.19 266 THR A C 1
ATOM 2106 O O . THR A 1 266 ? 16.957 6.377 -13.037 1.00 90.19 266 THR A O 1
ATOM 2109 N N . ASP A 1 267 ? 16.977 6.704 -10.824 1.00 88.44 267 ASP A N 1
ATOM 2110 C CA . ASP A 1 267 ? 15.512 6.661 -10.681 1.00 88.44 267 ASP A CA 1
ATOM 2111 C C . ASP A 1 267 ? 14.790 7.666 -11.591 1.00 88.44 267 ASP A C 1
ATOM 2113 O O . ASP A 1 267 ? 13.733 7.363 -12.145 1.00 88.44 267 ASP A O 1
ATOM 2117 N N . GLN A 1 268 ? 15.372 8.856 -11.778 1.00 90.38 268 GLN A N 1
ATOM 2118 C CA . GLN A 1 268 ? 14.814 9.877 -12.661 1.00 90.38 268 GLN A CA 1
ATOM 2119 C C . GLN A 1 268 ? 14.848 9.418 -14.123 1.00 90.38 268 GLN A C 1
ATOM 2121 O O . GLN A 1 268 ? 13.829 9.483 -14.805 1.00 90.38 268 GLN A O 1
ATOM 2126 N N . GLN A 1 269 ? 15.980 8.895 -14.595 1.00 92.94 269 GLN A N 1
ATOM 2127 C CA . GLN A 1 269 ? 16.094 8.379 -15.963 1.00 92.94 269 GLN A CA 1
ATOM 2128 C C . GLN A 1 269 ? 15.197 7.159 -16.192 1.00 92.94 269 GLN A C 1
ATOM 2130 O O . GLN A 1 269 ? 14.615 7.015 -17.267 1.00 92.94 269 GLN A O 1
ATOM 2135 N N . MET A 1 270 ? 15.056 6.295 -15.184 1.00 93.38 270 MET A N 1
ATOM 2136 C CA . MET A 1 270 ? 14.163 5.142 -15.249 1.00 93.38 270 MET A CA 1
ATOM 2137 C C . MET A 1 270 ? 12.697 5.576 -15.362 1.00 93.38 270 MET A C 1
ATOM 2139 O O . MET A 1 270 ? 11.946 5.000 -16.147 1.00 93.38 270 MET A O 1
ATOM 2143 N N . SER A 1 271 ? 12.302 6.643 -14.658 1.00 92.56 271 SER A N 1
ATOM 2144 C CA . SER A 1 271 ? 10.932 7.171 -14.706 1.00 92.56 271 SER A CA 1
ATOM 2145 C C . SER A 1 271 ? 10.477 7.628 -16.091 1.00 92.56 271 SER A C 1
ATOM 2147 O O . SER A 1 271 ? 9.291 7.588 -16.412 1.00 92.56 271 SER A O 1
ATOM 2149 N N . GLU A 1 272 ? 11.420 8.028 -16.939 1.00 93.44 272 GLU A N 1
ATOM 2150 C CA . GLU A 1 272 ? 11.142 8.452 -18.309 1.00 93.44 272 GLU A CA 1
ATOM 2151 C C . GLU A 1 272 ? 10.985 7.251 -19.260 1.00 93.44 272 GLU A C 1
ATOM 2153 O O . GLU A 1 272 ? 10.302 7.348 -20.290 1.00 93.44 272 GLU A O 1
ATOM 2158 N N . GLN A 1 273 ? 11.584 6.109 -18.907 1.00 94.38 273 GLN A N 1
ATOM 2159 C CA . GLN A 1 273 ? 11.710 4.926 -19.761 1.00 94.38 273 GLN A CA 1
ATOM 2160 C C . GLN A 1 273 ? 10.757 3.789 -19.400 1.00 94.38 273 GLN A C 1
ATOM 2162 O O . GLN A 1 273 ? 10.423 2.999 -20.281 1.00 94.38 273 GLN A O 1
ATOM 2167 N N . GLU A 1 274 ? 10.315 3.689 -18.148 1.00 94.12 274 GLU A N 1
ATOM 2168 C CA . GLU A 1 274 ? 9.417 2.625 -17.701 1.00 94.12 274 GLU A CA 1
ATOM 2169 C C . GLU A 1 274 ? 8.127 2.566 -18.523 1.00 94.12 274 GLU A C 1
ATOM 2171 O O . GLU A 1 274 ? 7.558 3.583 -18.930 1.00 94.12 274 GLU A O 1
ATOM 2176 N N . LYS A 1 275 ? 7.673 1.342 -18.788 1.00 95.31 275 LYS A N 1
ATOM 2177 C CA . LYS A 1 275 ? 6.462 1.081 -19.562 1.00 95.31 275 LYS A CA 1
ATOM 2178 C C . LYS A 1 275 ? 5.211 1.564 -18.840 1.00 95.31 275 LYS A C 1
ATOM 2180 O O . LYS A 1 275 ? 4.318 2.100 -19.485 1.00 95.31 275 LYS A O 1
ATOM 2185 N N . ILE A 1 276 ? 5.167 1.368 -17.524 1.00 95.00 276 ILE A N 1
ATOM 2186 C CA . ILE A 1 276 ? 4.061 1.772 -16.656 1.00 95.00 276 ILE A CA 1
ATOM 2187 C C . ILE A 1 276 ? 4.608 2.715 -15.599 1.00 95.00 276 ILE A C 1
ATOM 2189 O O . ILE A 1 276 ? 5.560 2.373 -14.895 1.00 95.00 276 ILE A O 1
ATOM 2193 N N . SER A 1 277 ? 3.999 3.895 -15.490 1.00 94.56 277 SER A N 1
ATOM 2194 C CA . SER A 1 277 ? 4.446 4.907 -14.541 1.00 94.56 277 SER A CA 1
ATOM 2195 C C . SER A 1 277 ? 4.202 4.485 -13.090 1.00 94.56 277 SER A C 1
ATOM 2197 O O . SER A 1 277 ? 3.092 4.083 -12.741 1.00 94.56 277 SER A O 1
ATOM 2199 N N . GLN A 1 278 ? 5.221 4.599 -12.238 1.00 91.56 278 GLN A N 1
ATOM 2200 C CA . GLN A 1 278 ? 5.167 4.169 -10.836 1.00 91.56 278 GLN A CA 1
ATOM 2201 C C . GLN A 1 278 ? 4.749 5.332 -9.903 1.00 91.56 278 GLN A C 1
ATOM 2203 O O . GLN A 1 278 ? 5.190 6.466 -10.108 1.00 91.56 278 GLN A O 1
ATOM 2208 N N . PRO A 1 279 ? 3.927 5.084 -8.860 1.00 88.50 279 PRO A N 1
ATOM 2209 C CA . PRO A 1 279 ? 3.312 6.132 -8.034 1.00 88.50 279 PRO A CA 1
ATOM 2210 C C . PRO A 1 279 ? 4.295 6.832 -7.091 1.00 88.50 279 PRO A C 1
ATOM 2212 O O . PRO A 1 279 ? 4.094 7.990 -6.725 1.00 88.50 279 PRO A O 1
ATOM 2215 N N . MET A 1 280 ? 5.349 6.130 -6.672 1.00 86.06 280 MET A N 1
ATOM 2216 C CA . MET A 1 280 ? 6.361 6.625 -5.743 1.00 86.06 280 MET A CA 1
ATOM 2217 C C . MET A 1 280 ? 7.743 6.091 -6.113 1.00 86.06 280 MET A C 1
ATOM 2219 O O . MET A 1 280 ? 7.869 5.091 -6.818 1.00 86.06 280 MET A O 1
ATOM 2223 N N . ARG A 1 281 ? 8.780 6.788 -5.637 1.00 83.94 281 ARG A N 1
ATOM 2224 C CA . ARG A 1 281 ? 10.190 6.442 -5.847 1.00 83.94 281 ARG A CA 1
ATOM 2225 C C . ARG A 1 281 ? 10.921 6.285 -4.507 1.00 83.94 281 ARG A C 1
ATOM 2227 O O . ARG A 1 281 ? 10.598 7.036 -3.585 1.00 83.94 281 ARG A O 1
ATOM 2234 N N . PRO A 1 282 ? 11.919 5.390 -4.413 1.00 79.56 282 PRO A N 1
ATOM 2235 C CA . PRO A 1 282 ? 12.290 4.408 -5.432 1.00 79.56 282 PRO A CA 1
ATOM 2236 C C . PRO A 1 282 ? 11.210 3.336 -5.602 1.00 79.56 282 PRO A C 1
ATOM 2238 O O . PRO A 1 282 ? 10.659 2.836 -4.628 1.00 79.56 282 PRO A O 1
ATOM 2241 N N . ALA A 1 283 ? 10.901 2.991 -6.852 1.00 82.75 283 ALA A N 1
ATOM 2242 C CA . ALA A 1 283 ? 9.967 1.914 -7.170 1.00 82.75 283 ALA A CA 1
ATOM 2243 C C . ALA A 1 283 ? 10.749 0.601 -7.181 1.00 82.75 283 ALA A C 1
ATOM 2245 O O . ALA A 1 283 ? 11.082 0.103 -8.238 1.00 82.75 283 ALA A O 1
ATOM 2246 N N . ASN A 1 284 ? 11.150 0.099 -6.018 1.00 80.94 284 ASN A N 1
ATOM 2247 C CA . ASN A 1 284 ? 12.113 -1.003 -5.897 1.00 80.94 284 ASN A CA 1
ATOM 2248 C C . ASN A 1 284 ? 11.483 -2.408 -5.951 1.00 80.94 284 ASN A C 1
ATOM 2250 O O . ASN A 1 284 ? 12.206 -3.384 -6.137 1.00 80.94 284 ASN A O 1
ATOM 2254 N N . ASN A 1 285 ? 10.161 -2.524 -5.795 1.00 85.94 285 ASN A N 1
ATOM 2255 C CA . ASN A 1 285 ? 9.436 -3.794 -5.824 1.00 85.94 285 ASN A CA 1
ATOM 2256 C C . ASN A 1 285 ? 7.973 -3.576 -6.286 1.00 85.94 285 ASN A C 1
ATOM 2258 O O . ASN A 1 285 ? 7.357 -2.565 -5.920 1.00 85.94 285 ASN A O 1
ATOM 2262 N N . PRO A 1 286 ? 7.367 -4.496 -7.062 1.00 88.06 286 PRO A N 1
ATOM 2263 C CA . PRO A 1 286 ? 5.948 -4.425 -7.411 1.00 88.06 286 PRO A CA 1
ATOM 2264 C C . PRO A 1 286 ? 5.008 -4.418 -6.195 1.00 88.06 286 PRO A C 1
ATOM 2266 O O . PRO A 1 286 ? 3.967 -3.770 -6.259 1.00 88.06 286 PRO A O 1
ATOM 2269 N N . SER A 1 287 ? 5.345 -5.071 -5.074 1.00 85.56 287 SER A N 1
ATOM 2270 C CA . SER A 1 287 ? 4.479 -5.090 -3.882 1.00 85.56 287 SER A CA 1
ATOM 2271 C C . SER A 1 287 ? 4.416 -3.724 -3.206 1.00 85.56 287 SER A C 1
ATOM 2273 O O . SER A 1 287 ? 3.349 -3.305 -2.766 1.00 85.56 287 SER A O 1
ATOM 2275 N N . GLU A 1 288 ? 5.550 -3.025 -3.165 1.00 85.62 288 GLU A N 1
ATOM 2276 C CA . GLU A 1 288 ? 5.695 -1.642 -2.689 1.00 85.62 288 GLU A CA 1
ATOM 2277 C C . GLU A 1 288 ? 4.960 -0.670 -3.610 1.00 85.62 288 GLU A C 1
ATOM 2279 O O . GLU A 1 288 ? 4.238 0.225 -3.170 1.00 85.62 288 GLU A O 1
ATOM 2284 N N . THR A 1 289 ? 5.093 -0.878 -4.918 1.00 89.50 289 THR A N 1
ATOM 2285 C CA . THR A 1 289 ? 4.387 -0.104 -5.942 1.00 89.50 289 THR A CA 1
ATOM 2286 C C . THR A 1 289 ? 2.877 -0.242 -5.781 1.00 89.50 289 THR A C 1
ATOM 2288 O O . THR A 1 289 ? 2.163 0.761 -5.723 1.00 89.50 289 THR A O 1
ATOM 2291 N N . PHE A 1 290 ? 2.391 -1.478 -5.668 1.00 90.12 290 PHE A N 1
ATOM 2292 C CA . PHE A 1 290 ? 0.981 -1.776 -5.472 1.00 90.12 290 PHE A CA 1
ATOM 2293 C C . PHE A 1 290 ? 0.456 -1.167 -4.170 1.00 90.12 290 PHE A C 1
ATOM 2295 O O . PHE A 1 290 ? -0.579 -0.503 -4.183 1.00 90.12 290 PHE A O 1
ATOM 2302 N N . ALA A 1 291 ? 1.180 -1.337 -3.060 1.00 88.56 291 ALA A N 1
ATOM 2303 C CA . ALA A 1 291 ? 0.826 -0.761 -1.766 1.00 88.56 291 ALA A CA 1
ATOM 2304 C C . ALA A 1 291 ? 0.726 0.771 -1.826 1.00 88.56 291 ALA A C 1
ATOM 2306 O O . ALA A 1 291 ? -0.256 1.351 -1.360 1.00 88.56 291 ALA A O 1
ATOM 2307 N N . ASN A 1 292 ? 1.678 1.431 -2.488 1.00 89.75 292 ASN A N 1
ATOM 2308 C CA . ASN A 1 292 ? 1.648 2.875 -2.707 1.00 89.75 292 ASN A CA 1
ATOM 2309 C C . ASN A 1 292 ? 0.475 3.326 -3.584 1.00 89.75 292 ASN A C 1
ATOM 2311 O O . ASN A 1 292 ? -0.163 4.335 -3.279 1.00 89.75 292 ASN A O 1
ATOM 2315 N N . ALA A 1 293 ? 0.164 2.584 -4.646 1.00 91.56 293 ALA A N 1
ATOM 2316 C CA . ALA A 1 293 ? -0.971 2.896 -5.505 1.00 91.56 293 ALA A CA 1
ATOM 2317 C C . ALA A 1 293 ? -2.306 2.696 -4.763 1.00 91.56 293 ALA A C 1
ATOM 2319 O O . ALA A 1 293 ? -3.166 3.574 -4.800 1.00 91.56 293 ALA A O 1
ATOM 2320 N N . MET A 1 294 ? -2.459 1.596 -4.015 1.00 90.62 294 MET A N 1
ATOM 2321 C CA . MET A 1 294 ? -3.622 1.339 -3.158 1.00 90.62 294 MET A CA 1
ATOM 2322 C C . MET A 1 294 ? -3.798 2.421 -2.092 1.00 90.62 294 MET A C 1
ATOM 2324 O O . MET A 1 294 ? -4.910 2.913 -1.907 1.00 90.62 294 MET A O 1
ATOM 2328 N N . ARG A 1 295 ? -2.709 2.838 -1.434 1.00 90.19 295 ARG A N 1
ATOM 2329 C CA . ARG A 1 295 ? -2.705 3.961 -0.489 1.00 90.19 295 ARG A CA 1
ATOM 2330 C C . ARG A 1 295 ? -3.304 5.208 -1.129 1.00 90.19 295 ARG A C 1
ATOM 2332 O O . ARG A 1 295 ? -4.307 5.713 -0.635 1.00 90.19 295 ARG A O 1
ATOM 2339 N N . MET A 1 296 ? -2.741 5.662 -2.251 1.00 91.25 296 MET A N 1
ATOM 2340 C CA . MET A 1 296 ? -3.227 6.853 -2.959 1.00 91.25 296 MET A CA 1
ATOM 2341 C C . MET A 1 296 ? -4.680 6.697 -3.424 1.00 91.25 296 MET A C 1
ATOM 2343 O O . MET A 1 296 ? -5.469 7.628 -3.333 1.00 91.25 296 MET A O 1
ATOM 2347 N N . TYR A 1 297 ? -5.071 5.513 -3.894 1.00 92.25 297 TYR A N 1
ATOM 2348 C CA . TYR A 1 297 ? -6.430 5.266 -4.372 1.00 92.25 297 TYR A CA 1
ATOM 2349 C C . TYR A 1 297 ? -7.479 5.320 -3.246 1.00 92.25 297 TYR A C 1
ATOM 2351 O O . TYR A 1 297 ? -8.582 5.858 -3.427 1.00 92.25 297 TYR A O 1
ATOM 2359 N N . CYS A 1 298 ? -7.146 4.766 -2.078 1.00 90.56 298 CYS A N 1
ATOM 2360 C CA . CYS A 1 298 ? -8.053 4.639 -0.939 1.00 90.56 298 CYS A CA 1
ATOM 2361 C C . CYS A 1 298 ? -8.067 5.857 -0.016 1.00 90.56 298 CYS A C 1
ATOM 2363 O O . CYS A 1 298 ? -9.017 6.002 0.747 1.00 90.56 298 CYS A O 1
ATOM 2365 N N . GLN A 1 299 ? -7.046 6.710 -0.050 1.00 89.06 299 GLN A N 1
ATOM 2366 C CA . GLN A 1 299 ? -6.880 7.753 0.953 1.00 89.06 299 GLN A CA 1
ATOM 2367 C C . GLN A 1 299 ? -7.911 8.879 0.837 1.00 89.06 299 GLN A C 1
ATOM 2369 O O . GLN A 1 299 ? -8.591 9.168 1.823 1.00 89.06 299 GLN A O 1
ATOM 2374 N N . ASN A 1 300 ? -8.025 9.510 -0.335 1.00 88.38 300 ASN A N 1
ATOM 2375 C CA . ASN A 1 300 ? -9.001 10.565 -0.624 1.00 88.38 300 ASN A CA 1
ATOM 2376 C C . ASN A 1 300 ? -9.085 10.856 -2.140 1.00 88.38 300 ASN A C 1
ATOM 2378 O O . ASN A 1 300 ? -8.363 10.275 -2.948 1.00 88.38 300 ASN A O 1
ATOM 2382 N N . GLU A 1 301 ? -9.980 11.763 -2.537 1.00 90.94 301 GLU A N 1
ATOM 2383 C CA . GLU A 1 301 ? -10.195 12.140 -3.939 1.00 90.94 301 GLU A CA 1
ATOM 2384 C C . GLU A 1 301 ? -8.963 12.791 -4.591 1.00 90.94 301 GLU A C 1
ATOM 2386 O O . GLU A 1 301 ? -8.698 12.553 -5.768 1.00 90.94 301 GLU A O 1
ATOM 2391 N N . GLU A 1 302 ? -8.212 13.605 -3.850 1.00 90.62 302 GLU A N 1
ATOM 2392 C CA . GLU A 1 302 ? -7.053 14.340 -4.367 1.00 90.62 302 GLU A CA 1
ATOM 2393 C C . GLU A 1 302 ? -5.917 13.393 -4.763 1.00 90.62 302 GLU A C 1
ATOM 2395 O O . GLU A 1 302 ? -5.463 13.400 -5.906 1.00 90.62 302 GLU A O 1
ATOM 2400 N N . THR A 1 303 ? -5.526 12.512 -3.849 1.00 90.50 303 THR A N 1
ATOM 2401 C CA . THR A 1 303 ? -4.471 11.510 -4.068 1.00 90.50 303 THR A CA 1
ATOM 2402 C C . THR A 1 303 ? -4.870 10.490 -5.128 1.00 90.50 303 THR A C 1
ATOM 2404 O O . THR A 1 303 ? -4.048 10.083 -5.951 1.00 90.50 303 THR A O 1
ATOM 2407 N N . ARG A 1 304 ? -6.160 10.145 -5.200 1.00 92.00 304 ARG A N 1
ATOM 2408 C CA . ARG A 1 304 ? -6.710 9.316 -6.276 1.00 92.00 304 ARG A CA 1
ATOM 2409 C C . ARG A 1 304 ? -6.599 10.000 -7.641 1.00 92.00 304 ARG A C 1
ATOM 2411 O O . ARG A 1 304 ? -6.211 9.348 -8.609 1.00 92.00 304 ARG A O 1
ATOM 2418 N N . LYS A 1 305 ? -6.903 11.301 -7.733 1.00 93.94 305 LYS A N 1
ATOM 2419 C CA . LYS A 1 305 ? -6.714 12.094 -8.963 1.00 93.94 305 LYS A CA 1
ATOM 2420 C C . LYS A 1 305 ? -5.240 12.248 -9.323 1.00 93.94 305 LYS A C 1
ATOM 2422 O O . LYS A 1 305 ? -4.903 12.217 -10.506 1.00 93.94 305 LYS A O 1
ATOM 2427 N N . GLU A 1 306 ? -4.361 12.392 -8.335 1.00 93.19 306 GLU A N 1
ATOM 2428 C CA . GLU A 1 306 ? -2.916 12.414 -8.561 1.00 93.19 306 GLU A CA 1
ATOM 2429 C C . GLU A 1 306 ? -2.442 11.092 -9.171 1.00 93.19 306 GLU A C 1
ATOM 2431 O O . GLU A 1 306 ? -1.758 11.119 -10.195 1.00 93.19 306 GLU A O 1
ATOM 2436 N N . LEU A 1 307 ? -2.864 9.952 -8.610 1.00 94.19 307 LEU A N 1
ATOM 2437 C CA . LEU A 1 307 ? -2.569 8.629 -9.162 1.00 94.19 307 LEU A CA 1
ATOM 2438 C C . LEU A 1 307 ? -3.086 8.507 -10.601 1.00 94.19 307 LEU A C 1
ATOM 2440 O O . LEU A 1 307 ? -2.332 8.117 -11.485 1.00 94.19 307 LEU A O 1
ATOM 2444 N N . GLN A 1 308 ? -4.334 8.912 -10.856 1.00 96.38 308 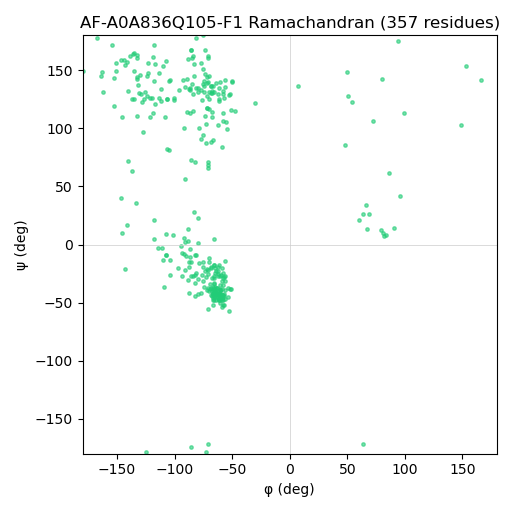GLN A N 1
ATOM 2445 C CA . GLN A 1 308 ? -4.927 8.906 -12.197 1.00 96.38 308 GLN A CA 1
ATOM 2446 C C . GLN A 1 308 ? -4.143 9.769 -13.198 1.00 96.38 308 GLN A C 1
ATOM 2448 O O . GLN A 1 308 ? -4.011 9.403 -14.362 1.00 96.38 308 GLN A O 1
ATOM 2453 N N . THR A 1 309 ? -3.626 10.917 -12.756 1.00 95.19 309 THR A N 1
ATOM 2454 C CA . THR A 1 309 ? -2.925 11.871 -13.626 1.00 95.19 309 THR A CA 1
ATOM 2455 C C . THR A 1 309 ? -1.484 11.445 -13.897 1.00 95.19 309 THR A C 1
ATOM 2457 O O . THR A 1 309 ? -1.010 11.562 -15.024 1.00 95.19 309 THR A O 1
ATOM 2460 N N . LYS A 1 310 ? -0.769 10.978 -12.868 1.00 92.62 310 LYS A N 1
ATOM 2461 C CA . LYS A 1 310 ? 0.660 10.642 -12.959 1.00 92.62 310 LYS A CA 1
ATOM 2462 C C . LYS A 1 310 ? 0.913 9.208 -13.406 1.00 92.62 310 LYS A C 1
ATOM 2464 O O . LYS A 1 310 ? 1.929 8.946 -14.040 1.00 92.62 310 LYS A O 1
ATOM 2469 N N . CYS A 1 311 ? 0.006 8.296 -13.072 1.00 94.69 311 CYS A N 1
ATOM 2470 C CA . CYS A 1 311 ? 0.144 6.861 -13.298 1.00 94.69 311 CYS A CA 1
ATOM 2471 C C . CYS A 1 311 ? -1.181 6.276 -13.831 1.00 94.69 311 CYS A C 1
ATOM 2473 O O . CYS A 1 311 ? -1.806 5.460 -13.153 1.00 94.69 311 CYS A O 1
ATOM 2475 N N . PRO A 1 312 ? -1.649 6.690 -15.025 1.00 95.38 312 PRO A N 1
ATOM 2476 C CA . PRO A 1 312 ? -2.984 6.341 -15.520 1.00 95.38 312 PRO A CA 1
ATOM 2477 C C . PRO A 1 312 ? -3.208 4.831 -15.680 1.00 95.38 312 PRO A C 1
ATOM 2479 O O . PRO A 1 312 ? -4.255 4.331 -15.274 1.00 95.38 312 PRO A O 1
ATOM 2482 N N . ASP A 1 313 ? -2.230 4.088 -16.203 1.00 95.19 313 ASP A N 1
ATOM 2483 C CA . ASP A 1 313 ? -2.357 2.632 -16.374 1.00 95.19 313 ASP A CA 1
ATOM 2484 C C . ASP A 1 313 ? -2.431 1.914 -15.016 1.00 95.19 313 ASP A C 1
ATOM 2486 O O . ASP A 1 313 ? -3.297 1.069 -14.789 1.00 95.19 313 ASP A O 1
ATOM 2490 N N . MET A 1 314 ? -1.591 2.338 -14.065 1.00 93.00 314 MET A N 1
ATOM 2491 C CA . MET A 1 314 ? -1.615 1.867 -12.677 1.00 93.00 314 MET A CA 1
ATOM 2492 C C . MET A 1 314 ? -2.971 2.152 -12.015 1.00 93.00 314 MET A C 1
ATOM 2494 O O . MET A 1 314 ? -3.533 1.290 -11.346 1.00 93.00 314 MET A O 1
ATOM 2498 N N . TYR A 1 315 ? -3.523 3.352 -12.215 1.00 95.62 315 TYR A N 1
ATOM 2499 C CA . TYR A 1 315 ? -4.835 3.731 -11.695 1.00 95.62 315 TYR A CA 1
ATOM 2500 C C . TYR A 1 315 ? -5.942 2.800 -12.202 1.00 95.62 315 TYR A C 1
ATOM 2502 O O . TYR A 1 315 ? -6.738 2.319 -11.395 1.00 95.62 315 TYR A O 1
ATOM 2510 N N . LEU A 1 316 ? -5.977 2.519 -13.509 1.00 95.25 316 LEU A N 1
ATOM 2511 C CA . LEU A 1 316 ? -6.978 1.632 -14.108 1.00 95.25 316 LEU A CA 1
ATOM 2512 C C . LEU A 1 316 ? -6.882 0.212 -13.542 1.00 95.25 316 LEU A C 1
ATOM 2514 O O . LEU A 1 316 ? -7.903 -0.385 -13.194 1.00 95.25 316 LEU A O 1
ATOM 2518 N N . TYR A 1 317 ? -5.660 -0.301 -13.389 1.00 93.12 317 TYR A N 1
ATOM 2519 C CA . TYR A 1 317 ? -5.429 -1.604 -12.777 1.00 93.12 317 TYR A CA 1
ATOM 2520 C C . TYR A 1 317 ? -5.929 -1.654 -11.323 1.00 93.12 317 TYR A C 1
ATOM 2522 O O . TYR A 1 317 ? -6.670 -2.567 -10.948 1.00 93.12 317 TYR A O 1
ATOM 2530 N N . ILE A 1 318 ? -5.582 -0.652 -10.507 1.00 92.62 318 ILE A N 1
ATOM 2531 C CA . ILE A 1 318 ? -6.014 -0.569 -9.104 1.00 92.62 318 ILE A CA 1
ATOM 2532 C C . ILE A 1 318 ? -7.534 -0.424 -8.984 1.00 92.62 318 ILE A C 1
ATOM 2534 O O . ILE A 1 318 ? -8.149 -1.094 -8.152 1.00 92.62 318 ILE A O 1
ATOM 2538 N N . GLU A 1 319 ? -8.159 0.398 -9.826 1.00 93.69 319 GLU A N 1
ATOM 2539 C CA . GLU A 1 319 ? -9.614 0.546 -9.873 1.00 93.69 319 GLU A CA 1
ATOM 2540 C C . GLU A 1 319 ? -10.301 -0.783 -10.213 1.00 93.69 319 GLU A C 1
ATOM 2542 O O . GLU A 1 319 ? -11.272 -1.180 -9.560 1.00 93.69 319 GLU A O 1
ATOM 2547 N N . GLU A 1 320 ? -9.795 -1.512 -11.210 1.00 91.94 320 GLU A N 1
ATOM 2548 C CA . GLU A 1 320 ? -10.347 -2.811 -11.570 1.00 91.94 320 GLU A CA 1
ATOM 2549 C C . GLU A 1 320 ? -10.171 -3.835 -10.442 1.00 91.94 320 GLU A C 1
ATOM 2551 O O . GLU A 1 320 ? -11.119 -4.566 -10.119 1.00 91.94 320 GLU A O 1
ATOM 2556 N N . TYR A 1 321 ? -8.980 -3.884 -9.841 1.00 89.88 321 TYR A N 1
ATOM 2557 C CA . TYR A 1 321 ? -8.675 -4.748 -8.708 1.00 89.88 321 TYR A CA 1
ATOM 2558 C C . TYR A 1 321 ? -9.634 -4.485 -7.542 1.00 89.88 321 TYR A C 1
ATOM 2560 O O . TYR A 1 321 ? -10.289 -5.412 -7.051 1.00 89.88 321 TYR A O 1
ATOM 2568 N N . ASP A 1 322 ? -9.777 -3.224 -7.132 1.00 89.00 322 ASP A N 1
ATOM 2569 C CA . ASP A 1 322 ? -10.632 -2.851 -6.012 1.00 89.00 322 ASP A CA 1
ATOM 2570 C C . ASP A 1 322 ? -12.106 -3.136 -6.314 1.00 89.00 322 ASP A C 1
ATOM 2572 O O . ASP A 1 322 ? -12.793 -3.754 -5.502 1.00 89.00 322 ASP A O 1
ATOM 2576 N N . ARG A 1 323 ? -12.583 -2.825 -7.524 1.00 88.50 323 ARG A N 1
ATOM 2577 C CA . ARG A 1 323 ? -13.945 -3.161 -7.962 1.00 88.50 323 ARG A CA 1
ATOM 2578 C C . ARG A 1 323 ? -14.217 -4.666 -7.907 1.00 88.50 323 ARG A C 1
ATOM 2580 O O . ARG A 1 323 ? -15.295 -5.075 -7.462 1.00 88.50 323 ARG A O 1
ATOM 2587 N N . LYS A 1 324 ? -13.276 -5.507 -8.357 1.00 86.94 324 LYS A N 1
ATOM 2588 C CA . LYS A 1 324 ? -13.389 -6.977 -8.265 1.00 86.94 324 LYS A CA 1
ATOM 2589 C C . LYS A 1 324 ? -13.453 -7.422 -6.810 1.00 86.94 324 LYS A C 1
ATOM 2591 O O . LYS A 1 324 ? -14.283 -8.267 -6.469 1.00 86.94 324 LYS A O 1
ATOM 2596 N N . ALA A 1 325 ? -12.615 -6.847 -5.960 1.00 83.81 325 ALA A N 1
ATOM 2597 C CA . ALA A 1 325 ? -12.543 -7.189 -4.553 1.00 83.81 325 ALA A CA 1
ATOM 2598 C C . ALA A 1 325 ? -13.810 -6.754 -3.784 1.00 83.81 325 ALA A C 1
ATOM 2600 O O . ALA A 1 325 ? -14.410 -7.579 -3.095 1.00 83.81 325 ALA A O 1
ATOM 2601 N N . LEU A 1 326 ? -14.329 -5.545 -4.021 1.00 86.06 326 LEU A N 1
ATOM 2602 C CA . LEU A 1 326 ? -15.623 -5.084 -3.505 1.00 86.06 326 LEU A CA 1
ATOM 2603 C C . LEU A 1 326 ? -16.791 -5.945 -3.987 1.00 86.06 326 LEU A C 1
ATOM 2605 O O . LEU A 1 326 ? -17.721 -6.207 -3.232 1.00 86.06 326 LEU A O 1
ATOM 2609 N N . SER A 1 327 ? -16.730 -6.463 -5.214 1.00 84.94 327 SER A N 1
ATOM 2610 C CA . SER A 1 327 ? -17.777 -7.349 -5.727 1.00 84.94 327 SER A CA 1
ATOM 2611 C C . SER A 1 327 ? -17.898 -8.673 -4.958 1.00 84.94 327 SER A C 1
ATOM 2613 O O . SER A 1 327 ? -18.963 -9.288 -4.968 1.00 84.94 327 SER A O 1
ATOM 2615 N N . ARG A 1 328 ? -16.831 -9.101 -4.261 1.00 84.38 328 ARG A N 1
ATOM 2616 C CA . ARG A 1 328 ? -16.848 -10.269 -3.361 1.00 84.38 328 ARG A CA 1
ATOM 2617 C C . ARG A 1 328 ? -17.562 -9.972 -2.044 1.00 84.38 328 ARG A C 1
ATOM 2619 O O . ARG A 1 328 ? -17.973 -10.905 -1.361 1.00 84.38 328 ARG A O 1
ATOM 2626 N N . LEU A 1 329 ? -17.721 -8.694 -1.692 1.00 82.25 329 LEU A N 1
ATOM 2627 C CA . LEU A 1 329 ? -18.516 -8.284 -0.536 1.00 82.25 329 LEU A CA 1
ATOM 2628 C C . LEU A 1 329 ? -20.002 -8.501 -0.787 1.00 82.25 329 LEU A C 1
ATOM 2630 O O . LEU A 1 329 ? -20.733 -8.706 0.172 1.00 82.25 329 LEU A O 1
ATOM 2634 N N . GLY A 1 330 ? -20.451 -8.501 -2.037 1.00 83.81 330 GLY A N 1
ATOM 2635 C CA . GLY A 1 330 ? -21.833 -8.784 -2.387 1.00 83.81 330 GLY A CA 1
ATOM 2636 C C . GLY A 1 330 ? -22.236 -8.119 -3.691 1.00 83.81 330 GLY A C 1
ATOM 2637 O O . GLY A 1 330 ? -21.688 -7.085 -4.089 1.00 83.81 330 GLY A O 1
ATOM 2638 N N . ARG A 1 331 ? -23.214 -8.730 -4.352 1.00 87.56 331 ARG A N 1
ATOM 2639 C CA . ARG A 1 331 ? -23.901 -8.175 -5.513 1.00 87.56 331 ARG A CA 1
ATOM 2640 C C . ARG A 1 331 ? -25.395 -8.345 -5.310 1.00 87.56 331 ARG A C 1
ATOM 2642 O O . ARG A 1 331 ? -25.819 -9.358 -4.756 1.00 87.56 331 ARG A O 1
ATOM 2649 N N . ASP A 1 332 ? -26.158 -7.371 -5.775 1.00 85.00 332 ASP A N 1
ATOM 2650 C CA . ASP A 1 332 ? -27.608 -7.466 -5.778 1.00 85.00 332 ASP A CA 1
ATOM 2651 C C . ASP A 1 332 ? -28.112 -8.457 -6.845 1.00 85.00 332 ASP A C 1
ATOM 2653 O O . ASP A 1 332 ? -27.343 -9.077 -7.588 1.00 85.00 332 ASP A O 1
ATOM 2657 N N . PHE A 1 333 ? -29.436 -8.591 -6.938 1.00 83.81 333 PHE A N 1
ATOM 2658 C CA . PHE A 1 333 ? -30.097 -9.466 -7.908 1.00 83.81 333 PHE A CA 1
ATOM 2659 C C . PHE A 1 333 ? -29.739 -9.150 -9.374 1.00 83.81 333 PHE A C 1
ATOM 2661 O O . PHE A 1 333 ? -29.741 -10.049 -10.213 1.00 83.81 333 PHE A O 1
ATOM 2668 N N . PHE A 1 334 ? -29.407 -7.897 -9.690 1.00 86.56 334 PHE A N 1
ATOM 2669 C CA . PHE A 1 334 ? -29.045 -7.446 -11.036 1.00 86.56 334 PHE A CA 1
ATOM 2670 C C . PHE A 1 334 ? -27.538 -7.541 -11.311 1.00 86.56 334 PHE A C 1
ATOM 2672 O O . PHE A 1 334 ? -27.078 -7.175 -12.393 1.00 86.56 334 PHE A O 1
ATOM 2679 N N . GLY A 1 335 ? -26.757 -8.045 -10.352 1.00 84.38 335 GLY A N 1
ATOM 2680 C CA . GLY A 1 335 ? -25.308 -8.152 -10.459 1.00 84.38 335 GLY A CA 1
ATOM 2681 C C . GLY A 1 335 ? -24.567 -6.839 -10.197 1.00 84.38 335 GLY A C 1
ATOM 2682 O O . GLY A 1 335 ? -23.365 -6.775 -10.464 1.00 84.38 335 GLY A O 1
ATOM 2683 N N . ILE A 1 336 ? -25.243 -5.814 -9.668 1.00 88.50 336 ILE A N 1
ATOM 2684 C CA . ILE A 1 336 ? -24.633 -4.550 -9.250 1.00 88.50 336 ILE A CA 1
ATOM 2685 C C . ILE A 1 336 ? -23.925 -4.781 -7.916 1.00 88.50 336 ILE A C 1
ATOM 2687 O O . ILE A 1 336 ? -24.485 -5.371 -6.994 1.00 88.50 336 ILE A O 1
ATOM 2691 N N . ASN A 1 337 ? -22.681 -4.314 -7.798 1.00 89.88 337 ASN A N 1
ATOM 2692 C CA . ASN A 1 337 ? -21.929 -4.408 -6.549 1.00 89.88 337 ASN A CA 1
ATOM 2693 C C . ASN A 1 337 ? -22.683 -3.703 -5.415 1.00 89.88 337 ASN A C 1
ATOM 2695 O O . ASN A 1 337 ? -23.028 -2.531 -5.548 1.00 89.88 337 ASN A O 1
ATOM 2699 N N . GLU A 1 338 ? -22.865 -4.387 -4.285 1.00 90.12 338 GLU A N 1
ATOM 2700 C CA . GLU A 1 338 ? -23.530 -3.827 -3.098 1.00 90.12 338 GLU A CA 1
ATOM 2701 C C . GLU A 1 338 ? -22.716 -2.716 -2.429 1.00 90.12 338 GLU A C 1
ATOM 2703 O O . GLU A 1 338 ? -23.268 -1.926 -1.664 1.00 90.12 338 GLU A O 1
ATOM 2708 N N . TYR A 1 339 ? -21.412 -2.656 -2.703 1.00 90.00 339 TYR A N 1
ATOM 2709 C CA . TYR A 1 339 ? -20.475 -1.729 -2.082 1.00 90.00 339 TYR A CA 1
ATOM 2710 C C . TYR A 1 339 ? -19.593 -1.052 -3.126 1.00 90.00 339 TYR A C 1
ATOM 2712 O O . TYR A 1 339 ? -19.163 -1.675 -4.100 1.00 90.00 339 TYR A O 1
ATOM 2720 N N . VAL A 1 340 ? -19.319 0.228 -2.896 1.00 91.19 340 VAL A N 1
ATOM 2721 C CA . VAL A 1 340 ? -18.462 1.089 -3.722 1.00 91.19 340 VAL A CA 1
ATOM 2722 C C . VAL A 1 340 ? -17.604 1.966 -2.819 1.00 91.19 340 VAL A C 1
ATOM 2724 O O . VAL A 1 340 ? -17.920 2.137 -1.640 1.00 91.19 340 VAL A O 1
ATOM 2727 N N . ARG A 1 341 ? -16.531 2.540 -3.368 1.00 90.56 341 ARG A N 1
ATOM 2728 C CA . ARG A 1 341 ? -15.796 3.608 -2.687 1.00 90.56 341 ARG A CA 1
ATOM 2729 C C . ARG A 1 341 ? -16.437 4.954 -2.943 1.00 90.56 341 ARG A C 1
ATOM 2731 O O . ARG A 1 341 ? -16.801 5.264 -4.076 1.00 90.56 341 ARG A O 1
ATOM 2738 N N . ASP A 1 342 ? -16.522 5.764 -1.902 1.00 90.06 342 ASP A N 1
ATOM 2739 C CA . ASP A 1 342 ? -16.898 7.162 -2.042 1.00 90.06 342 ASP A CA 1
ATOM 2740 C C . ASP A 1 342 ? -15.679 8.054 -2.374 1.00 90.06 342 ASP A C 1
ATOM 2742 O O . ASP A 1 342 ? -14.553 7.598 -2.632 1.00 90.06 342 ASP A O 1
ATOM 2746 N N . LYS A 1 343 ? -15.903 9.370 -2.396 1.00 88.69 343 LYS A N 1
ATOM 2747 C CA . LYS A 1 343 ? -14.851 10.369 -2.634 1.00 88.69 343 LYS A CA 1
ATOM 2748 C C . LYS A 1 343 ? -13.793 10.416 -1.524 1.00 88.69 343 LYS A C 1
ATOM 2750 O O . LYS A 1 343 ? -12.644 10.737 -1.798 1.00 88.69 343 LYS A O 1
ATOM 2755 N N . ASN A 1 344 ? -14.152 10.049 -0.297 1.00 87.81 344 ASN A N 1
ATOM 2756 C CA . ASN A 1 344 ? -13.215 9.963 0.819 1.00 87.81 344 ASN A CA 1
ATOM 2757 C C . ASN A 1 344 ? -12.433 8.641 0.779 1.00 87.81 344 ASN A C 1
ATOM 2759 O O . ASN A 1 344 ? -11.490 8.469 1.539 1.00 87.81 344 ASN A O 1
ATOM 2763 N N . GLY A 1 345 ? -12.809 7.710 -0.104 1.00 87.31 345 GLY A N 1
ATOM 2764 C CA . GLY A 1 345 ? -12.203 6.385 -0.222 1.00 87.31 345 GLY A CA 1
ATOM 2765 C C . GLY A 1 345 ? -12.725 5.371 0.788 1.00 87.31 345 GLY A C 1
ATOM 2766 O O . GLY A 1 345 ? -12.237 4.238 0.817 1.00 87.31 345 GLY A O 1
ATOM 2767 N N . ASP A 1 346 ? -13.752 5.751 1.546 1.00 88.31 346 ASP A N 1
ATOM 2768 C CA . ASP A 1 346 ? -14.470 4.863 2.445 1.00 88.31 346 ASP A CA 1
ATOM 2769 C C . ASP A 1 346 ? -15.350 3.911 1.633 1.00 88.31 346 ASP A C 1
ATOM 2771 O O . ASP A 1 346 ? -15.867 4.260 0.566 1.00 88.31 346 ASP A O 1
ATOM 2775 N N . ILE A 1 347 ? -15.517 2.687 2.132 1.00 88.12 347 ILE A N 1
ATOM 2776 C CA . ILE A 1 347 ? -16.372 1.694 1.486 1.00 88.12 347 ILE A CA 1
ATOM 2777 C C . ILE A 1 347 ? -17.786 1.852 2.032 1.00 88.12 347 ILE A C 1
ATOM 2779 O O . ILE A 1 347 ? -18.057 1.587 3.203 1.00 88.12 347 ILE A O 1
ATOM 2783 N N . VAL A 1 348 ? -18.703 2.257 1.163 1.00 89.00 348 VAL A N 1
ATOM 2784 C CA . VAL A 1 348 ? -20.098 2.537 1.504 1.00 89.00 348 VAL A CA 1
ATOM 2785 C C . VAL A 1 348 ? -21.028 1.619 0.724 1.00 89.00 348 VAL A C 1
ATOM 2787 O O . VAL A 1 348 ? -20.644 1.033 -0.293 1.00 89.00 348 VAL A O 1
ATOM 2790 N N . ARG A 1 349 ? -22.277 1.480 1.186 1.00 88.44 349 ARG A N 1
ATOM 2791 C CA . ARG A 1 349 ? -23.299 0.803 0.380 1.00 88.44 349 ARG A CA 1
ATOM 2792 C C . ARG A 1 349 ? -23.503 1.560 -0.924 1.00 88.44 349 ARG A C 1
ATOM 2794 O O . ARG A 1 349 ? -23.646 2.780 -0.924 1.00 88.44 349 ARG A O 1
ATOM 2801 N N . ASN A 1 350 ? -23.562 0.816 -2.017 1.00 89.25 350 ASN A N 1
ATOM 2802 C CA . ASN A 1 350 ? -23.862 1.356 -3.322 1.00 89.25 350 ASN A CA 1
ATOM 2803 C C . ASN A 1 350 ? -25.337 1.781 -3.369 1.00 89.25 350 ASN A C 1
ATOM 2805 O O . ASN A 1 350 ? -26.211 0.918 -3.268 1.00 89.25 350 ASN A O 1
ATOM 2809 N N . PRO A 1 351 ? -25.644 3.078 -3.549 1.00 86.56 351 PRO A N 1
ATOM 2810 C CA . PRO A 1 351 ? -27.026 3.545 -3.620 1.00 86.56 351 PRO A CA 1
ATOM 2811 C C . PRO A 1 351 ? -27.770 3.020 -4.856 1.00 86.56 351 PRO A C 1
ATOM 2813 O O . PRO A 1 351 ? -28.995 3.065 -4.890 1.00 86.56 351 PRO A O 1
ATOM 2816 N N . GLN A 1 352 ? -27.046 2.537 -5.871 1.00 86.88 352 GLN A N 1
ATOM 2817 C CA . GLN A 1 352 ? -27.625 1.936 -7.074 1.00 86.88 352 GLN A CA 1
ATOM 2818 C C . GLN A 1 352 ? -27.927 0.444 -6.911 1.00 86.88 352 GLN A C 1
ATOM 2820 O O . GLN A 1 352 ? -28.640 -0.112 -7.743 1.00 86.88 352 GLN A O 1
ATOM 2825 N N . ALA A 1 353 ? -27.384 -0.210 -5.879 1.00 87.62 353 ALA A N 1
ATOM 2826 C CA . ALA A 1 353 ? -27.684 -1.607 -5.617 1.00 87.62 353 ALA A CA 1
ATOM 2827 C C . ALA A 1 353 ? -29.090 -1.729 -5.024 1.00 87.62 353 ALA A C 1
ATOM 2829 O O . ALA A 1 353 ? -29.459 -1.026 -4.077 1.00 87.62 353 ALA A O 1
ATOM 2830 N N . TRP A 1 354 ? -29.879 -2.638 -5.581 1.00 79.50 354 TRP A N 1
ATOM 2831 C CA . TRP A 1 354 ? -31.220 -2.921 -5.106 1.00 79.50 354 TRP A CA 1
ATOM 2832 C C . TRP A 1 354 ? -31.187 -3.448 -3.666 1.00 79.50 354 TRP A C 1
ATOM 2834 O O . TRP A 1 354 ? -30.454 -4.385 -3.347 1.00 79.50 354 TRP A O 1
ATOM 2844 N N . ASN A 1 355 ? -32.003 -2.855 -2.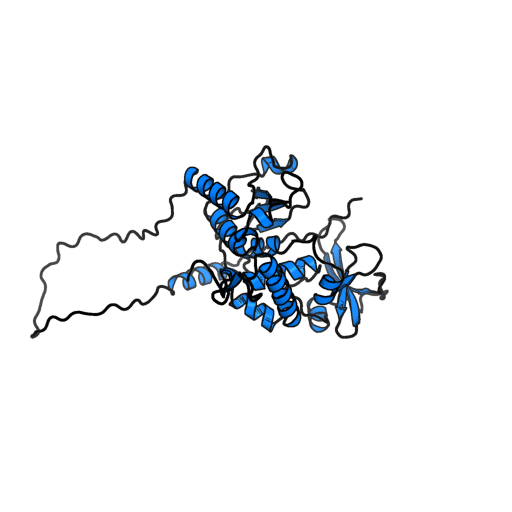789 1.00 67.81 355 ASN A N 1
ATOM 2845 C CA . ASN A 1 355 ? -32.090 -3.236 -1.383 1.00 67.81 355 ASN A CA 1
ATOM 2846 C C . ASN A 1 355 ? -33.526 -3.663 -1.027 1.00 67.81 355 ASN A C 1
ATOM 2848 O O . ASN A 1 355 ? -34.392 -2.793 -0.917 1.00 67.81 355 ASN A O 1
ATOM 2852 N N . PRO A 1 356 ? -33.781 -4.961 -0.775 1.00 62.66 356 PRO A N 1
ATOM 2853 C CA . PRO A 1 356 ? -35.120 -5.457 -0.445 1.00 62.66 356 PRO A CA 1
ATOM 2854 C C . PRO A 1 356 ? -35.692 -4.876 0.851 1.00 62.66 356 PRO A C 1
ATOM 2856 O O . PRO A 1 356 ? -36.892 -4.958 1.069 1.00 62.66 356 PRO A O 1
ATOM 2859 N N . VAL A 1 357 ? -34.849 -4.328 1.731 1.00 59.38 357 VAL A N 1
ATOM 2860 C CA . VAL A 1 357 ? -35.251 -3.824 3.057 1.00 59.38 357 VAL A CA 1
ATOM 2861 C C . VAL A 1 357 ? -35.725 -2.362 3.003 1.00 59.38 357 VAL A C 1
ATOM 2863 O O . VAL A 1 357 ? -36.259 -1.852 3.980 1.00 59.38 357 VAL A O 1
ATOM 2866 N N . LEU A 1 358 ? -35.519 -1.672 1.876 1.00 53.47 358 LEU A N 1
ATOM 2867 C CA . LEU A 1 358 ? -35.941 -0.279 1.671 1.00 53.47 358 LEU A CA 1
ATOM 2868 C C . LEU A 1 358 ? -37.229 -0.153 0.836 1.00 53.47 358 LEU A C 1
ATOM 2870 O O . LEU A 1 358 ? -37.579 0.966 0.460 1.00 53.47 358 LEU A O 1
ATOM 2874 N N . VAL A 1 359 ? -37.904 -1.270 0.530 1.00 44.91 359 VAL A N 1
ATOM 2875 C CA . VAL A 1 359 ? -39.138 -1.327 -0.278 1.00 44.91 359 VAL A CA 1
ATOM 2876 C C . VAL A 1 359 ? -40.339 -1.683 0.582 1.00 44.91 359 VAL A C 1
ATOM 2878 O O . VAL A 1 359 ? -40.222 -2.642 1.377 1.00 44.91 359 VAL A O 1
#

Solvent-accessible surface area (backbone atoms only — not comparable to full-atom values): 21335 Å² total; per-residue (Å²): 132,86,89,82,81,81,79,75,73,61,71,82,88,71,87,77,56,80,68,66,64,50,59,62,61,61,60,72,72,70,84,74,85,90,79,92,85,84,88,85,91,84,84,88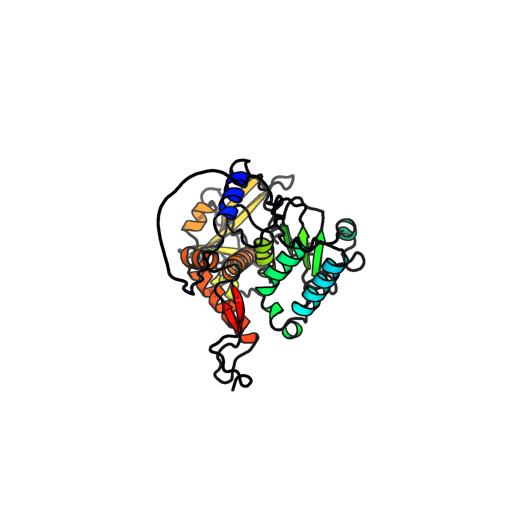,82,86,84,89,82,84,82,92,82,77,96,70,90,75,80,84,78,74,79,73,82,70,70,79,68,74,79,88,41,74,66,59,44,51,51,50,49,54,50,46,29,70,46,42,34,41,42,77,58,45,71,85,54,36,59,82,92,48,36,86,36,55,48,85,76,53,66,69,56,51,54,29,48,49,60,35,44,47,46,35,74,42,42,78,47,26,86,81,62,44,89,60,38,41,23,40,37,35,32,64,81,49,86,43,63,32,37,35,70,48,91,59,62,26,60,91,77,10,60,19,38,41,36,24,51,66,71,93,80,88,45,56,79,41,82,79,98,62,69,14,44,18,40,40,44,30,25,43,72,37,54,57,71,90,65,73,45,77,66,52,38,43,69,62,24,31,41,79,15,45,92,52,93,82,36,53,22,42,31,26,70,89,70,49,36,32,31,71,42,76,42,56,48,98,85,70,45,79,73,50,69,35,29,38,45,30,47,73,60,56,47,68,77,58,96,57,81,84,64,53,31,46,71,70,60,42,64,75,40,41,55,40,49,70,78,58,82,84,67,75,43,70,54,58,39,49,5,48,43,45,20,32,51,36,59,25,52,67,45,28,50,49,38,42,71,70,13,48,67,47,36,53,52,51,52,52,51,51,54,56,56,34,40,72,77,32,54,29,98,87,66,39,40,38,42,41,68,51,65,59,16,38,70,40,74,28,88,86,27,75,56,82,87,83,107

Radius of gyration: 26.06 Å; Cα contacts (8 Å, |Δi|>4): 525; chains: 1; bounding box: 71×80×60 Å

pLDDT: mean 73.05, std 22.86, range [21.53, 96.38]